Protein AF-0000000075076871 (afdb_homodimer)

Structure (mmCIF, N/CA/C/O backbone):
data_AF-0000000075076871-model_v1
#
loop_
_entity.id
_entity.type
_entity.pdbx_description
1 polymer 'Phosphatase NudJ'
#
loop_
_atom_site.group_PDB
_atom_site.id
_atom_site.type_symbol
_atom_site.label_atom_id
_atom_site.label_alt_id
_atom_site.label_comp_id
_atom_site.label_asym_id
_atom_site.label_entity_id
_atom_site.label_seq_id
_atom_site.pdbx_PDB_ins_code
_atom_site.Cartn_x
_atom_site.Cartn_y
_atom_site.Cartn_z
_atom_site.occupancy
_atom_site.B_iso_or_equiv
_atom_site.auth_seq_id
_atom_site.auth_comp_id
_atom_site.auth_asym_id
_atom_site.auth_atom_id
_atom_site.pdbx_PDB_model_num
ATOM 1 N N . MET A 1 1 ? -20.734 6.129 2.096 1 83 1 MET A N 1
ATOM 2 C CA . MET A 1 1 ? -19.781 5.098 2.506 1 83 1 MET A CA 1
ATOM 3 C C . MET A 1 1 ? -18.422 5.305 1.838 1 83 1 MET A C 1
ATOM 5 O O . MET A 1 1 ? -18.359 5.77 0.699 1 83 1 MET A O 1
ATOM 9 N N . VAL A 1 2 ? -17.266 5.227 2.533 1 93.12 2 VAL A N 1
ATOM 10 C CA . VAL A 1 2 ? -15.93 5.461 2.01 1 93.12 2 VAL A CA 1
ATOM 11 C C . VAL A 1 2 ? -15.539 4.332 1.06 1 93.12 2 VAL A C 1
ATOM 13 O O . VAL A 1 2 ? -15.703 3.154 1.387 1 93.12 2 VAL A O 1
ATOM 16 N N . TRP A 1 3 ? -15.25 4.707 -0.139 1 96.44 3 TRP A N 1
ATOM 17 C CA . TRP A 1 3 ? -14.789 3.734 -1.124 1 96.44 3 TRP A CA 1
ATOM 18 C C . TRP A 1 3 ? -13.453 3.133 -0.706 1 96.44 3 TRP A C 1
ATOM 20 O O . TRP A 1 3 ? -12.578 3.836 -0.183 1 96.44 3 TRP A O 1
ATOM 30 N N . LYS A 1 4 ? -13.32 1.86 -0.9 1 97.62 4 LYS A N 1
ATOM 31 C CA . LYS A 1 4 ? -12.086 1.15 -0.573 1 97.62 4 LYS A CA 1
ATOM 32 C C . LYS A 1 4 ? -11.664 0.226 -1.713 1 97.62 4 LYS A C 1
ATOM 34 O O . LYS A 1 4 ? -12.469 -0.574 -2.199 1 97.62 4 LYS A O 1
ATOM 39 N N . PRO A 1 5 ? -10.359 0.279 -2.08 1 98.31 5 PRO A N 1
ATOM 40 C CA . PRO A 1 5 ? -9.852 -0.748 -2.99 1 98.31 5 PRO A CA 1
ATOM 41 C C . PRO A 1 5 ? -9.57 -2.074 -2.287 1 98.31 5 PRO A C 1
ATOM 43 O O . PRO A 1 5 ? -9.562 -2.133 -1.055 1 98.31 5 PRO A O 1
ATOM 46 N N . HIS A 1 6 ? -9.438 -3.188 -3.092 1 98.44 6 HIS A N 1
ATOM 47 C CA . HIS A 1 6 ? -8.844 -4.414 -2.572 1 98.44 6 HIS A CA 1
ATOM 48 C C . HIS A 1 6 ? -7.359 -4.227 -2.283 1 98.44 6 HIS A C 1
ATOM 50 O O . HIS A 1 6 ? -6.668 -3.504 -3.006 1 98.44 6 HIS A O 1
ATOM 56 N N . VAL A 1 7 ? -6.918 -4.836 -1.258 1 98.81 7 VAL A N 1
ATOM 57 C CA . VAL A 1 7 ? -5.484 -4.883 -0.981 1 98.81 7 VAL A CA 1
ATOM 58 C C . VAL A 1 7 ? -4.98 -6.316 -1.104 1 98.81 7 VAL A C 1
ATOM 60 O O . VAL A 1 7 ? -5.516 -7.227 -0.463 1 98.81 7 VAL A O 1
ATOM 63 N N . THR A 1 8 ? -3.996 -6.504 -1.967 1 98.81 8 THR A N 1
ATOM 64 C CA . THR A 1 8 ? -3.451 -7.832 -2.217 1 98.81 8 THR A CA 1
ATOM 65 C C . THR A 1 8 ? -1.932 -7.828 -2.088 1 98.81 8 THR A C 1
ATOM 67 O O . THR A 1 8 ? -1.306 -6.766 -2.096 1 98.81 8 THR A O 1
ATOM 70 N N . VAL A 1 9 ? -1.423 -8.984 -1.858 1 98.94 9 VAL A N 1
ATOM 71 C CA . VAL A 1 9 ? 0.016 -9.227 -1.862 1 98.94 9 VAL A CA 1
ATOM 72 C C . VAL A 1 9 ? 0.371 -10.227 -2.959 1 98.94 9 VAL A C 1
ATOM 74 O O . VAL A 1 9 ? -0.446 -11.078 -3.316 1 98.94 9 VAL A O 1
ATOM 77 N N . ALA A 1 10 ? 1.505 -10.094 -3.504 1 98.94 10 ALA A N 1
ATOM 78 C CA . ALA A 1 10 ? 2.018 -11.023 -4.512 1 98.94 10 ALA A CA 1
ATOM 79 C C . ALA A 1 10 ? 3.5 -11.305 -4.289 1 98.94 10 ALA A C 1
ATOM 81 O O . ALA A 1 10 ? 4.25 -10.43 -3.854 1 98.94 10 ALA A O 1
ATOM 82 N N . ALA A 1 11 ? 3.895 -12.477 -4.586 1 98.94 11 ALA A N 1
ATOM 83 C CA . ALA A 1 11 ? 5.277 -12.906 -4.395 1 98.94 11 ALA A CA 1
ATOM 84 C C . ALA A 1 11 ? 5.957 -13.18 -5.73 1 98.94 11 ALA A C 1
ATOM 86 O O . ALA A 1 11 ? 5.422 -13.906 -6.57 1 98.94 11 ALA A O 1
ATOM 87 N N . ILE A 1 12 ? 7.055 -12.594 -5.941 1 98.94 12 ILE A N 1
ATOM 88 C CA . ILE A 1 12 ? 7.961 -12.906 -7.043 1 98.94 12 ILE A CA 1
ATOM 89 C C . ILE A 1 12 ? 9.102 -13.789 -6.535 1 98.94 12 ILE A C 1
ATOM 91 O O . ILE A 1 12 ? 9.984 -13.32 -5.816 1 98.94 12 ILE A O 1
ATOM 95 N N . ILE A 1 13 ? 9.055 -15.016 -6.875 1 98.94 13 ILE A N 1
ATOM 96 C CA . ILE A 1 13 ? 10 -16.016 -6.387 1 98.94 13 ILE A CA 1
ATOM 97 C C . ILE A 1 13 ? 10.836 -16.547 -7.547 1 98.94 13 ILE A C 1
ATOM 99 O O . ILE A 1 13 ? 10.297 -17.172 -8.469 1 98.94 13 ILE A O 1
ATOM 103 N N . GLU A 1 14 ? 12.078 -16.281 -7.488 1 98.5 14 GLU A N 1
ATOM 104 C CA . GLU A 1 14 ? 12.992 -16.656 -8.562 1 98.5 14 GLU A CA 1
ATOM 105 C C . GLU A 1 14 ? 14.008 -17.688 -8.086 1 98.5 14 GLU A C 1
ATOM 107 O O . GLU A 1 14 ? 14.547 -17.562 -6.984 1 98.5 14 GLU A O 1
ATOM 112 N N . ASN A 1 15 ? 14.188 -18.719 -8.766 1 97.56 15 ASN A N 1
ATOM 113 C CA . ASN A 1 15 ? 15.219 -19.734 -8.562 1 97.56 15 ASN A CA 1
ATOM 114 C C . ASN A 1 15 ? 15.828 -20.188 -9.883 1 97.56 15 ASN A C 1
ATOM 116 O O . ASN A 1 15 ? 15.133 -20.734 -10.734 1 97.56 15 ASN A O 1
ATOM 120 N N . ASP A 1 16 ? 17.203 -20.016 -10.078 1 97 16 ASP A N 1
ATOM 121 C CA . ASP A 1 16 ? 17.922 -20.438 -11.273 1 97 16 ASP A CA 1
ATOM 122 C C . ASP A 1 16 ? 17.266 -19.922 -12.539 1 97 16 ASP A C 1
ATOM 124 O O . ASP A 1 16 ? 16.953 -20.688 -13.461 1 97 16 ASP A O 1
ATOM 128 N N . GLN A 1 17 ? 16.875 -18.656 -12.547 1 96.94 17 GLN A N 1
ATOM 129 C CA . GLN A 1 17 ? 16.344 -17.906 -13.672 1 96.94 17 GLN A CA 1
ATOM 130 C C . GLN A 1 17 ? 14.945 -18.391 -14.039 1 96.94 17 GLN A C 1
ATOM 132 O O . GLN A 1 17 ? 14.469 -18.141 -15.148 1 96.94 17 GLN A O 1
ATOM 137 N N . ARG A 1 18 ? 14.32 -19.062 -13.148 1 98.81 18 ARG A N 1
ATOM 138 C CA . ARG A 1 18 ? 12.93 -19.453 -13.305 1 98.81 18 ARG A CA 1
ATOM 139 C C . ARG A 1 18 ? 12.062 -18.859 -12.195 1 98.81 18 ARG A C 1
ATOM 141 O O . ARG A 1 18 ? 12.547 -18.609 -11.086 1 98.81 18 ARG A O 1
ATOM 148 N N . PHE A 1 19 ? 10.844 -18.656 -12.5 1 98.94 19 PHE A N 1
ATOM 149 C CA . PHE A 1 19 ? 9.906 -18.031 -11.57 1 98.94 19 PHE A CA 1
ATOM 150 C C . PHE A 1 19 ? 8.781 -19 -11.211 1 98.94 19 PHE A C 1
ATOM 152 O O . PHE A 1 19 ? 8.266 -19.703 -12.078 1 98.94 19 PHE A O 1
ATOM 159 N N . LEU A 1 20 ? 8.461 -19 -9.898 1 98.94 20 LEU A N 1
ATOM 160 C CA . LEU A 1 20 ? 7.359 -19.844 -9.422 1 98.94 20 LEU A CA 1
ATOM 161 C C . LEU A 1 20 ? 6.012 -19.219 -9.75 1 98.94 20 LEU A C 1
ATOM 163 O O . LEU A 1 20 ? 5.723 -18.094 -9.312 1 98.94 20 LEU A O 1
ATOM 167 N N . LEU A 1 21 ? 5.18 -19.859 -10.562 1 98.94 21 LEU A N 1
ATOM 168 C CA . LEU A 1 21 ? 3.812 -19.453 -10.867 1 98.94 21 LEU A CA 1
ATOM 169 C C . LEU A 1 21 ? 2.826 -20.562 -10.492 1 98.94 21 LEU A C 1
ATOM 171 O O . LEU A 1 21 ? 3.197 -21.734 -10.422 1 98.94 21 LEU A O 1
ATOM 175 N N . VAL A 1 22 ? 1.627 -20.141 -10.266 1 98.88 22 VAL A N 1
ATOM 176 C CA . VAL A 1 22 ? 0.534 -21.094 -10.07 1 98.88 22 VAL A CA 1
ATOM 177 C C . VAL A 1 22 ? -0.394 -21.078 -11.281 1 98.88 22 VAL A C 1
ATOM 179 O O . VAL A 1 22 ? -0.559 -20.031 -11.93 1 98.88 22 VAL A O 1
ATOM 182 N N . GLU A 1 23 ? -0.837 -22.172 -11.633 1 98.75 23 GLU A N 1
ATOM 183 C CA . GLU A 1 23 ? -1.929 -22.297 -12.586 1 98.75 23 GLU A CA 1
ATOM 184 C C . GLU A 1 23 ? -3.27 -22.469 -11.883 1 98.75 23 GLU A C 1
ATOM 186 O O . GLU A 1 23 ? -3.439 -23.391 -11.078 1 98.75 23 GLU A O 1
ATOM 191 N N . GLU A 1 24 ? -4.223 -21.547 -12.195 1 98.62 24 GLU A N 1
ATOM 192 C CA . GLU A 1 24 ? -5.438 -21.516 -11.383 1 98.62 24 GLU A CA 1
ATOM 193 C C . GLU A 1 24 ? -6.684 -21.453 -12.266 1 98.62 24 GLU A C 1
ATOM 195 O O . GLU A 1 24 ? -6.633 -20.938 -13.383 1 98.62 24 GLU A O 1
ATOM 200 N N . GLU A 1 25 ? -7.746 -22 -11.703 1 97.88 25 GLU A N 1
ATOM 201 C CA . GLU A 1 25 ? -9.055 -21.859 -12.328 1 97.88 25 GLU A CA 1
ATOM 202 C C . GLU A 1 25 ? -9.633 -20.469 -12.117 1 97.88 25 GLU A C 1
ATOM 204 O O . GLU A 1 25 ? -9.594 -19.938 -11.008 1 97.88 25 GLU A O 1
ATOM 209 N N . THR A 1 26 ? -10.055 -19.859 -13.219 1 95.38 26 THR A N 1
ATOM 210 C CA . THR A 1 26 ? -10.742 -18.578 -13.148 1 95.38 26 THR A CA 1
ATOM 211 C C . THR A 1 26 ? -12.07 -18.641 -13.898 1 95.38 26 THR A C 1
ATOM 213 O O . THR A 1 26 ? -12.398 -19.641 -14.523 1 95.38 26 THR A O 1
ATOM 216 N N . SER A 1 27 ? -12.828 -17.625 -13.789 1 92 27 SER A N 1
ATOM 217 C CA . SER A 1 27 ? -14.086 -17.547 -14.523 1 92 27 SER A CA 1
ATOM 218 C C . SER A 1 27 ? -13.852 -17.578 -16.031 1 92 27 SER A C 1
ATOM 220 O O . SER A 1 27 ? -14.727 -17.984 -16.797 1 92 27 SER A O 1
ATOM 222 N N . ASN A 1 28 ? -12.688 -17.25 -16.516 1 91.62 28 ASN A N 1
ATOM 223 C CA . ASN A 1 28 ? -12.359 -17.188 -17.938 1 91.62 28 ASN A CA 1
ATOM 224 C C . ASN A 1 28 ? -11.508 -18.391 -18.359 1 91.62 28 ASN A C 1
ATOM 226 O O . ASN A 1 28 ? -10.938 -18.391 -19.453 1 91.62 28 ASN A O 1
ATOM 230 N N . GLY A 1 29 ? -11.43 -19.359 -17.422 1 95.25 29 GLY A N 1
ATOM 231 C CA . GLY A 1 29 ? -10.602 -20.516 -17.703 1 95.25 29 GLY A CA 1
ATOM 232 C C . GLY A 1 29 ? -9.328 -20.562 -16.875 1 95.25 29 GLY A C 1
ATOM 233 O O . GLY A 1 29 ? -9.203 -19.844 -15.883 1 95.25 29 GLY A O 1
ATOM 234 N N . LEU A 1 30 ? -8.391 -21.359 -17.312 1 97.38 30 LEU A N 1
ATOM 235 C CA . LEU A 1 30 ? -7.133 -21.516 -16.594 1 97.38 30 LEU A CA 1
ATOM 236 C C . LEU A 1 30 ? -6.211 -20.344 -16.844 1 97.38 30 LEU A C 1
ATOM 238 O O . LEU A 1 30 ? -6.102 -19.875 -17.984 1 97.38 30 LEU A O 1
ATOM 242 N N . ALA A 1 31 ? -5.578 -19.891 -15.828 1 98.38 31 ALA A N 1
ATOM 243 C CA . ALA A 1 31 ? -4.633 -18.781 -15.953 1 98.38 31 ALA A CA 1
ATOM 244 C C . ALA A 1 31 ? -3.4 -19.016 -15.086 1 98.38 31 ALA A C 1
ATOM 246 O O . ALA A 1 31 ? -3.465 -19.734 -14.086 1 98.38 31 ALA A O 1
ATOM 247 N N . PHE A 1 32 ? -2.32 -18.359 -15.484 1 98.75 32 PHE A N 1
ATOM 248 C CA . PHE A 1 32 ? -1.095 -18.359 -14.688 1 98.75 32 PHE A CA 1
ATOM 249 C C . PHE A 1 32 ? -0.981 -17.094 -13.859 1 98.75 32 PHE A C 1
ATOM 251 O O . PHE A 1 32 ? -1.295 -16 -14.344 1 98.75 32 PHE A O 1
ATOM 258 N N . ASN A 1 33 ? -0.581 -17.25 -12.68 1 98.69 33 ASN A N 1
ATOM 259 C CA . ASN A 1 33 ? -0.411 -16.141 -11.75 1 98.69 33 ASN A CA 1
ATOM 260 C C . ASN A 1 33 ? 0.822 -16.328 -10.875 1 98.69 33 ASN A C 1
ATOM 262 O O . ASN A 1 33 ? 1.326 -17.438 -10.734 1 98.69 33 ASN A O 1
ATOM 266 N N . GLN A 1 34 ? 1.368 -15.289 -10.352 1 98.69 34 GLN A N 1
ATOM 267 C CA . GLN A 1 34 ? 2.227 -15.422 -9.18 1 98.69 34 GLN A CA 1
ATOM 268 C C . GLN A 1 34 ? 1.419 -15.828 -7.949 1 98.69 34 GLN A C 1
ATOM 270 O O . GLN A 1 34 ? 0.215 -15.57 -7.879 1 98.69 34 GLN A O 1
ATOM 275 N N . PRO A 1 35 ? 2.104 -16.531 -6.98 1 98.88 35 PRO A N 1
ATOM 276 C CA . PRO A 1 35 ? 1.383 -16.688 -5.715 1 98.88 35 PRO A CA 1
ATOM 277 C C . PRO A 1 35 ? 0.945 -15.344 -5.125 1 98.88 35 PRO A C 1
ATOM 279 O O . PRO A 1 35 ? 1.768 -14.438 -4.957 1 98.88 35 PRO A O 1
ATOM 282 N N . ALA A 1 36 ? -0.309 -15.227 -4.906 1 98.81 36 ALA A N 1
ATOM 283 C CA . ALA A 1 36 ? -0.874 -13.945 -4.492 1 98.81 36 ALA A CA 1
ATOM 284 C C . ALA A 1 36 ? -2.219 -14.141 -3.797 1 98.81 36 ALA A C 1
ATOM 286 O O . ALA A 1 36 ? -2.803 -15.227 -3.854 1 98.81 36 ALA A O 1
ATOM 287 N N . GLY A 1 37 ? -2.678 -13.086 -3.15 1 98.44 37 GLY A N 1
ATOM 288 C CA . GLY A 1 37 ? -4.008 -13.133 -2.559 1 98.44 37 GLY A CA 1
ATOM 289 C C . GLY A 1 37 ? -4.336 -11.898 -1.736 1 98.44 37 GLY A C 1
ATOM 290 O O . GLY A 1 37 ? -3.527 -10.977 -1.635 1 98.44 37 GLY A O 1
ATOM 291 N N . HIS A 1 38 ? -5.527 -11.914 -1.209 1 98.62 38 HIS A N 1
ATOM 292 C CA . HIS A 1 38 ? -6.031 -10.773 -0.455 1 98.62 38 HIS A CA 1
ATOM 293 C C . HIS A 1 38 ? -5.414 -10.719 0.938 1 98.62 38 HIS A C 1
ATOM 295 O O . HIS A 1 38 ? -5.184 -11.758 1.562 1 98.62 38 HIS A O 1
ATOM 301 N N . LEU A 1 39 ? -5.09 -9.477 1.368 1 98.69 39 LEU A N 1
ATOM 302 C CA . LEU A 1 39 ? -4.844 -9.242 2.787 1 98.69 39 LEU A CA 1
ATOM 303 C C . LEU A 1 39 ? -6.078 -9.586 3.615 1 98.69 39 LEU A C 1
ATOM 305 O O . LEU A 1 39 ? -7.199 -9.242 3.238 1 98.69 39 LEU A O 1
ATOM 309 N N . GLU A 1 40 ? -5.902 -10.289 4.723 1 97.94 40 GLU A N 1
ATOM 310 C CA . GLU A 1 40 ? -7.012 -10.656 5.598 1 97.94 40 GLU A CA 1
ATOM 311 C C . GLU A 1 40 ? -7.012 -9.812 6.871 1 97.94 40 GLU A C 1
ATOM 313 O O . GLU A 1 40 ? -5.973 -9.289 7.27 1 97.94 40 GLU A O 1
ATOM 318 N N . LYS A 1 41 ? -8.148 -9.758 7.484 1 96.88 41 LYS A N 1
ATOM 319 C CA . LYS A 1 41 ? -8.305 -8.961 8.695 1 96.88 41 LYS A CA 1
ATOM 320 C C . LYS A 1 41 ? -7.367 -9.445 9.797 1 96.88 41 LYS A C 1
ATOM 322 O O . LYS A 1 41 ? -7.305 -10.641 10.086 1 96.88 41 LYS A O 1
ATOM 327 N N . GLY A 1 42 ? -6.578 -8.523 10.375 1 95.56 42 GLY A N 1
ATOM 328 C CA . GLY A 1 42 ? -5.75 -8.828 11.539 1 95.56 42 GLY A CA 1
ATOM 329 C C . GLY A 1 42 ? -4.367 -9.328 11.164 1 95.56 42 GLY A C 1
ATOM 330 O O . GLY A 1 42 ? -3.539 -9.586 12.039 1 95.56 42 GLY A O 1
ATOM 331 N N . GLU A 1 43 ? -4.125 -9.422 9.953 1 96.25 43 GLU A N 1
ATOM 332 C CA . GLU A 1 43 ? -2.818 -9.883 9.492 1 96.25 43 GLU A CA 1
ATOM 333 C C . GLU A 1 43 ? -1.972 -8.727 8.969 1 96.25 43 GLU A C 1
ATOM 335 O O . GLU A 1 43 ? -2.502 -7.668 8.633 1 96.25 43 GLU A O 1
ATOM 340 N N . ASP A 1 44 ? -0.652 -8.898 9.008 1 97.75 44 ASP A N 1
ATOM 341 C CA . ASP A 1 44 ? 0.192 -7.898 8.359 1 97.75 44 ASP A CA 1
ATOM 342 C C . ASP A 1 44 ? 0.58 -8.344 6.949 1 97.75 44 ASP A C 1
ATOM 344 O O . ASP A 1 44 ? 0.305 -9.477 6.555 1 97.75 44 ASP A O 1
ATOM 348 N N . LEU A 1 45 ? 1.188 -7.531 6.215 1 98.75 45 LEU A N 1
ATOM 349 C CA . LEU A 1 45 ? 1.439 -7.758 4.797 1 98.75 45 LEU A CA 1
ATOM 350 C C . LEU A 1 45 ? 2.457 -8.875 4.598 1 98.75 45 LEU A C 1
ATOM 352 O O . LEU A 1 45 ? 2.328 -9.68 3.67 1 98.75 45 LEU A O 1
ATOM 356 N N . ILE A 1 46 ? 3.445 -8.938 5.461 1 98.75 46 ILE A N 1
ATOM 357 C CA . ILE A 1 46 ? 4.492 -9.945 5.344 1 98.75 46 ILE A CA 1
ATOM 358 C C . ILE A 1 46 ? 3.91 -11.328 5.617 1 98.75 46 ILE A C 1
ATOM 360 O O . ILE A 1 46 ? 4.137 -12.266 4.852 1 98.75 46 ILE A O 1
ATOM 364 N N . ASN A 1 47 ? 3.121 -11.469 6.637 1 98.5 47 ASN A N 1
ATOM 365 C CA . ASN A 1 47 ? 2.48 -12.75 6.938 1 98.5 47 ASN A CA 1
ATOM 366 C C . ASN A 1 47 ? 1.465 -13.133 5.867 1 98.5 47 ASN A C 1
ATOM 368 O O . ASN A 1 47 ? 1.287 -14.312 5.566 1 98.5 47 ASN A O 1
ATOM 372 N N . ALA A 1 48 ? 0.789 -12.148 5.34 1 98.81 48 ALA A N 1
ATOM 373 C CA . ALA A 1 48 ? -0.172 -12.414 4.27 1 98.81 48 ALA A CA 1
ATOM 374 C C . ALA A 1 48 ? 0.505 -13.078 3.074 1 98.81 48 ALA A C 1
ATOM 376 O O . ALA A 1 48 ? 0.019 -14.086 2.559 1 98.81 48 ALA A O 1
ATOM 377 N N . VAL A 1 49 ? 1.665 -12.516 2.633 1 98.88 49 VAL A N 1
ATOM 378 C CA . VAL A 1 49 ? 2.307 -13.055 1.437 1 98.88 49 VAL A CA 1
ATOM 379 C C . VAL A 1 49 ? 2.893 -14.43 1.739 1 98.88 49 VAL A C 1
ATOM 381 O O . VAL A 1 49 ? 2.875 -15.32 0.885 1 98.88 49 VAL A O 1
ATOM 384 N N . LYS A 1 50 ? 3.408 -14.625 2.967 1 98.94 50 LYS A N 1
ATOM 385 C CA . LYS A 1 50 ? 3.889 -15.945 3.361 1 98.94 50 LYS A CA 1
ATOM 386 C C . LYS A 1 50 ? 2.756 -16.969 3.348 1 98.94 50 LYS A C 1
ATOM 388 O O . LYS A 1 50 ? 2.922 -18.078 2.838 1 98.94 50 LYS A O 1
ATOM 393 N N . ARG A 1 51 ? 1.635 -16.578 3.922 1 98.88 51 ARG A N 1
ATOM 394 C CA . ARG A 1 51 ? 0.473 -17.469 3.971 1 98.88 51 ARG A CA 1
ATOM 395 C C . ARG A 1 51 ? 0.005 -17.828 2.568 1 98.88 51 ARG A C 1
ATOM 397 O O . ARG A 1 51 ? -0.21 -19 2.268 1 98.88 51 ARG A O 1
ATOM 404 N N . GLU A 1 52 ? -0.143 -16.812 1.7 1 98.88 52 GLU A N 1
ATOM 405 C CA . GLU A 1 52 ? -0.633 -17.047 0.344 1 98.88 52 GLU A CA 1
ATOM 406 C C . GLU A 1 52 ? 0.305 -17.969 -0.436 1 98.88 52 GLU A C 1
ATOM 408 O O . GLU A 1 52 ? -0.148 -18.828 -1.183 1 98.88 52 GLU A O 1
ATOM 413 N N . VAL A 1 53 ? 1.62 -17.75 -0.314 1 98.94 53 VAL A N 1
ATOM 414 C CA . VAL A 1 53 ? 2.574 -18.609 -1.01 1 98.94 53 VAL A CA 1
ATOM 415 C C . VAL A 1 53 ? 2.436 -20.047 -0.513 1 98.94 53 VAL A C 1
ATOM 417 O O . VAL A 1 53 ? 2.387 -20.984 -1.312 1 98.94 53 VAL A O 1
ATOM 420 N N . ASN A 1 54 ? 2.346 -20.172 0.788 1 98.94 54 ASN A N 1
ATOM 421 C CA . ASN A 1 54 ? 2.225 -21.516 1.345 1 98.94 54 ASN A CA 1
ATOM 422 C C . ASN A 1 54 ? 0.945 -22.203 0.878 1 98.94 54 ASN A C 1
ATOM 424 O O . ASN A 1 54 ? 0.983 -23.344 0.415 1 98.94 54 ASN A O 1
ATOM 428 N N . GLU A 1 55 ? -0.136 -21.516 0.968 1 98.88 55 GLU A N 1
ATOM 429 C CA . GLU A 1 55 ? -1.441 -22.078 0.622 1 98.88 55 GLU A CA 1
ATOM 430 C C . GLU A 1 55 ? -1.498 -22.484 -0.849 1 98.88 55 GLU A C 1
ATOM 432 O O . GLU A 1 55 ? -2.111 -23.484 -1.2 1 98.88 55 GLU A O 1
ATOM 437 N N . GLU A 1 56 ? -0.81 -21.703 -1.65 1 98.88 56 GLU A N 1
ATOM 438 C CA . GLU A 1 56 ? -0.986 -21.891 -3.086 1 98.88 56 GLU A CA 1
ATOM 439 C C . GLU A 1 56 ? 0.123 -22.766 -3.664 1 98.88 56 GLU A C 1
ATOM 441 O O . GLU A 1 56 ? 0.004 -23.266 -4.785 1 98.88 56 GLU A O 1
ATOM 446 N N . THR A 1 57 ? 1.261 -23.016 -2.912 1 98.88 57 THR A N 1
ATOM 447 C CA . THR A 1 57 ? 2.395 -23.656 -3.564 1 98.88 57 THR A CA 1
ATOM 448 C C . THR A 1 57 ? 2.998 -24.734 -2.664 1 98.88 57 THR A C 1
ATOM 450 O O . THR A 1 57 ? 3.824 -25.531 -3.109 1 98.88 57 THR A O 1
ATOM 453 N N . ALA A 1 58 ? 2.631 -24.75 -1.405 1 98.81 58 ALA A N 1
ATOM 454 C CA . ALA A 1 58 ? 3.145 -25.703 -0.416 1 98.81 58 ALA A CA 1
ATOM 455 C C . ALA A 1 58 ? 4.598 -25.391 -0.07 1 98.81 58 ALA A C 1
ATOM 457 O O . ALA A 1 58 ? 5.297 -26.234 0.5 1 98.81 58 ALA A O 1
ATOM 458 N N . TRP A 1 59 ? 5.09 -24.266 -0.513 1 98.81 59 TRP A N 1
ATOM 459 C CA . TRP A 1 59 ? 6.398 -23.75 -0.119 1 98.81 59 TRP A CA 1
ATOM 460 C C . TRP A 1 59 ? 6.273 -22.781 1.056 1 98.81 59 TRP A C 1
ATOM 462 O O . TRP A 1 59 ? 5.246 -22.125 1.219 1 98.81 59 TRP A O 1
ATOM 472 N N . GLN A 1 60 ? 7.312 -22.688 1.846 1 98.88 60 GLN A N 1
ATOM 473 C CA . GLN A 1 60 ? 7.496 -21.562 2.756 1 98.88 60 GLN A CA 1
ATOM 474 C C . GLN A 1 60 ? 8.258 -20.438 2.08 1 98.88 60 GLN A C 1
ATOM 476 O O . GLN A 1 60 ? 9.266 -20.672 1.411 1 98.88 60 GLN A O 1
ATOM 481 N N . PHE A 1 61 ? 7.758 -19.297 2.236 1 98.88 61 PHE A N 1
ATOM 482 C CA . PHE A 1 61 ? 8.32 -18.125 1.56 1 98.88 61 PHE A CA 1
ATOM 483 C C . PHE A 1 61 ? 9.047 -17.219 2.551 1 98.88 61 PHE A C 1
ATOM 485 O O . PHE A 1 61 ? 8.555 -16.984 3.654 1 98.88 61 PHE A O 1
ATOM 492 N N . GLU A 1 62 ? 10.195 -16.797 2.193 1 98.75 62 GLU A N 1
ATOM 493 C CA . GLU A 1 62 ? 10.953 -15.797 2.938 1 98.75 62 GLU A CA 1
ATOM 494 C C . GLU A 1 62 ? 11.102 -14.508 2.135 1 98.75 62 GLU A C 1
ATOM 496 O O . GLU A 1 62 ? 12.039 -14.367 1.344 1 98.75 62 GLU A O 1
ATOM 501 N N . PRO A 1 63 ? 10.188 -13.555 2.377 1 98.81 63 PRO A N 1
ATOM 502 C CA . PRO A 1 63 ? 10.328 -12.281 1.666 1 98.81 63 PRO A CA 1
ATOM 503 C C . PRO A 1 63 ? 11.617 -11.547 2.014 1 98.81 63 PRO A C 1
ATOM 505 O O . PRO A 1 63 ? 12.047 -11.547 3.17 1 98.81 63 PRO A O 1
ATOM 508 N N . GLU A 1 64 ? 12.219 -10.906 1.042 1 98.69 64 GLU A N 1
ATOM 509 C CA . GLU A 1 64 ? 13.484 -10.219 1.235 1 98.69 64 GLU A CA 1
ATOM 510 C C . GLU A 1 64 ? 13.383 -8.75 0.824 1 98.69 64 GLU A C 1
ATOM 512 O O . GLU A 1 64 ? 14.055 -7.891 1.398 1 98.69 64 GLU A O 1
ATOM 517 N N . TYR A 1 65 ? 12.57 -8.461 -0.227 1 98.56 65 TYR A N 1
ATOM 518 C CA . TYR A 1 65 ? 12.484 -7.117 -0.795 1 98.56 65 TYR A CA 1
ATOM 519 C C . TYR A 1 65 ? 11.047 -6.781 -1.175 1 98.56 65 TYR A C 1
ATOM 521 O O . TYR A 1 65 ? 10.219 -7.676 -1.354 1 98.56 65 TYR A O 1
ATOM 529 N N . ILE A 1 66 ? 10.812 -5.496 -1.181 1 98.81 66 ILE A N 1
ATOM 530 C CA . ILE A 1 66 ? 9.641 -4.984 -1.889 1 98.81 66 ILE A CA 1
ATOM 531 C C . ILE A 1 66 ? 10.031 -4.594 -3.312 1 98.81 66 ILE A C 1
ATOM 533 O O . ILE A 1 66 ? 11.031 -3.896 -3.521 1 98.81 66 ILE A O 1
ATOM 537 N N . VAL A 1 67 ? 9.273 -5.059 -4.23 1 98.75 67 VAL A N 1
ATOM 538 C CA . VAL A 1 67 ? 9.578 -4.742 -5.621 1 98.75 67 VAL A CA 1
ATOM 539 C C . VAL A 1 67 ? 8.797 -3.506 -6.055 1 98.75 67 VAL A C 1
ATOM 541 O O . VAL A 1 67 ? 9.367 -2.582 -6.641 1 98.75 67 VAL A O 1
ATOM 544 N N . SER A 1 68 ? 7.539 -3.475 -5.734 1 98.5 68 SER A N 1
ATOM 545 C CA . SER A 1 68 ? 6.68 -2.367 -6.145 1 98.5 68 SER A CA 1
ATOM 546 C C . SER A 1 68 ? 5.367 -2.367 -5.367 1 98.5 68 SER A C 1
ATOM 548 O O . SER A 1 68 ? 5.02 -3.361 -4.727 1 98.5 68 SER A O 1
ATOM 550 N N . VAL A 1 69 ? 4.75 -1.278 -5.301 1 98.75 69 VAL A N 1
ATOM 551 C CA . VAL A 1 69 ? 3.369 -1.068 -4.879 1 98.75 69 VAL A CA 1
ATOM 552 C C . VAL A 1 69 ? 2.533 -0.592 -6.066 1 98.75 69 VAL A C 1
ATOM 554 O O . VAL A 1 69 ? 2.732 0.517 -6.566 1 98.75 69 VAL A O 1
ATOM 557 N N . GLN A 1 70 ? 1.597 -1.419 -6.465 1 98.56 70 GLN A N 1
ATOM 558 C CA . GLN A 1 70 ? 0.905 -1.183 -7.727 1 98.56 70 GLN A CA 1
ATOM 559 C C . GLN A 1 70 ? -0.586 -0.954 -7.504 1 98.56 70 GLN A C 1
ATOM 561 O O . GLN A 1 70 ? -1.274 -1.812 -6.945 1 98.56 70 GLN A O 1
ATOM 566 N N . LEU A 1 71 ? -1.059 0.15 -7.887 1 98.62 71 LEU A N 1
ATOM 567 C CA . LEU A 1 71 ? -2.498 0.367 -8 1 98.62 71 LEU A CA 1
ATOM 568 C C . LEU A 1 71 ? -2.998 -0.014 -9.391 1 98.62 71 LEU A C 1
ATOM 570 O O . LEU A 1 71 ? -2.531 0.53 -10.391 1 98.62 71 LEU A O 1
ATOM 574 N N . TRP A 1 72 ? -3.992 -0.941 -9.383 1 97.62 72 TRP A N 1
ATOM 575 C CA . TRP A 1 72 ? -4.426 -1.478 -10.672 1 97.62 72 TRP A CA 1
ATOM 576 C C . TRP A 1 72 ? -5.945 -1.507 -10.766 1 97.62 72 TRP A C 1
ATOM 578 O O . TRP A 1 72 ? -6.629 -1.806 -9.781 1 97.62 72 TRP A O 1
ATOM 588 N N . ARG A 1 73 ? -6.449 -1.243 -11.898 1 96.88 73 ARG A N 1
ATOM 589 C CA . ARG A 1 73 ? -7.848 -1.4 -12.281 1 96.88 73 ARG A CA 1
ATOM 590 C C . ARG A 1 73 ? -7.977 -1.735 -13.766 1 96.88 73 ARG A C 1
ATOM 592 O O . ARG A 1 73 ? -7.422 -1.036 -14.617 1 96.88 73 ARG A O 1
ATOM 599 N N . ARG A 1 74 ? -8.703 -2.742 -14.047 1 94.88 74 ARG A N 1
ATOM 600 C CA . ARG A 1 74 ? -8.844 -3.207 -15.422 1 94.88 74 ARG A CA 1
ATOM 601 C C . ARG A 1 74 ? -9.586 -2.186 -16.281 1 94.88 74 ARG A C 1
ATOM 603 O O . ARG A 1 74 ? -9.133 -1.834 -17.375 1 94.88 74 ARG A O 1
ATOM 610 N N . ASN A 1 75 ? -10.711 -1.704 -15.812 1 94.31 75 ASN A N 1
ATOM 611 C CA . ASN A 1 75 ? -11.57 -0.711 -16.453 1 94.31 75 ASN A CA 1
ATOM 612 C C . ASN A 1 75 ? -12.406 0.048 -15.43 1 94.31 75 ASN A C 1
ATOM 614 O O . ASN A 1 75 ? -12.422 -0.301 -14.25 1 94.31 75 ASN A O 1
ATOM 618 N N . PRO A 1 76 ? -13.102 1.087 -15.789 1 93.38 76 PRO A N 1
ATOM 619 C CA . PRO A 1 76 ? -13.758 1.972 -14.828 1 93.38 76 PRO A CA 1
ATOM 620 C C . PRO A 1 76 ? -14.828 1.256 -14 1 93.38 76 PRO A C 1
ATOM 622 O O . PRO A 1 76 ? -15.195 1.722 -12.922 1 93.38 76 PRO A O 1
ATOM 625 N N . THR A 1 77 ? -15.32 0.141 -14.445 1 94.12 77 THR A N 1
ATOM 626 C CA . THR A 1 77 ? -16.375 -0.558 -13.727 1 94.12 77 THR A CA 1
ATOM 627 C C . THR A 1 77 ? -15.812 -1.721 -12.922 1 94.12 77 THR A C 1
ATOM 629 O O . THR A 1 77 ? -16.531 -2.365 -12.156 1 94.12 77 THR A O 1
ATOM 632 N N . SER A 1 78 ? -14.57 -1.983 -13.023 1 95.31 78 SER A N 1
ATOM 633 C CA . SER A 1 78 ? -13.906 -3.082 -12.32 1 95.31 78 SER A CA 1
ATOM 634 C C . SER A 1 78 ? -13.43 -2.65 -10.938 1 95.31 78 SER A C 1
ATOM 636 O O . SER A 1 78 ? -13.234 -1.459 -10.688 1 95.31 78 SER A O 1
ATOM 638 N N . PRO A 1 79 ? -13.266 -3.639 -10.109 1 95.75 79 PRO A N 1
ATOM 639 C CA . PRO A 1 79 ? -12.664 -3.295 -8.82 1 95.75 79 PRO A CA 1
ATOM 640 C C . PRO A 1 79 ? -11.227 -2.807 -8.953 1 95.75 79 PRO A C 1
ATOM 642 O O . PRO A 1 79 ? -10.531 -3.158 -9.914 1 95.75 79 PRO A O 1
ATOM 645 N N . SER A 1 80 ? -10.773 -1.95 -8 1 97.5 80 SER A N 1
ATOM 646 C CA . SER A 1 80 ? -9.383 -1.511 -7.91 1 97.5 80 SER A CA 1
ATOM 647 C C . SER A 1 80 ? -8.602 -2.357 -6.914 1 97.5 80 SER A C 1
ATOM 649 O O . SER A 1 80 ? -9.125 -2.732 -5.863 1 97.5 80 SER A O 1
ATOM 651 N N . PHE A 1 81 ? -7.355 -2.592 -7.246 1 98.12 81 PHE A N 1
ATOM 652 C CA . PHE A 1 81 ? -6.465 -3.383 -6.402 1 98.12 81 PHE A CA 1
ATOM 653 C C . PHE A 1 81 ? -5.203 -2.6 -6.059 1 98.12 81 PHE A C 1
ATOM 655 O O . PHE A 1 81 ? -4.547 -2.049 -6.945 1 98.12 81 PHE A O 1
ATOM 662 N N . LEU A 1 82 ? -4.926 -2.443 -4.816 1 98.81 82 LEU A N 1
ATOM 663 C CA . LEU A 1 82 ? -3.59 -2.066 -4.371 1 98.81 82 LEU A CA 1
ATOM 664 C C . LEU A 1 82 ? -2.758 -3.301 -4.039 1 98.81 82 LEU A C 1
ATOM 666 O O . LEU A 1 82 ? -2.994 -3.955 -3.02 1 98.81 82 LEU A O 1
ATOM 670 N N . ARG A 1 83 ? -1.827 -3.58 -4.887 1 98.75 83 ARG A N 1
ATOM 671 C CA . ARG A 1 83 ? -1.055 -4.816 -4.879 1 98.75 83 ARG A CA 1
ATOM 672 C C . ARG A 1 83 ? 0.378 -4.566 -4.418 1 98.75 83 ARG A C 1
ATOM 674 O O . ARG A 1 83 ? 1.099 -3.771 -5.027 1 98.75 83 ARG A O 1
ATOM 681 N N . ILE A 1 84 ? 0.789 -5.145 -3.322 1 98.94 84 ILE A N 1
ATOM 682 C CA . ILE A 1 84 ? 2.164 -5.062 -2.844 1 98.94 84 ILE A CA 1
ATOM 683 C C . ILE A 1 84 ? 2.951 -6.277 -3.33 1 98.94 84 ILE A C 1
ATOM 685 O O . ILE A 1 84 ? 2.594 -7.418 -3.029 1 98.94 84 ILE A O 1
ATOM 689 N N . CYS A 1 85 ? 4.039 -6.062 -4.051 1 98.94 85 CYS A N 1
ATOM 690 C CA . CYS A 1 85 ? 4.836 -7.129 -4.641 1 98.94 85 CYS A CA 1
ATOM 691 C C . CYS A 1 85 ? 6.105 -7.371 -3.834 1 98.94 85 CYS A C 1
ATOM 693 O O . CYS A 1 85 ? 6.941 -6.477 -3.699 1 98.94 85 CYS A O 1
ATOM 695 N N . PHE A 1 86 ? 6.273 -8.555 -3.363 1 98.94 86 PHE A N 1
ATOM 696 C CA . PHE A 1 86 ? 7.441 -8.984 -2.604 1 98.94 86 PHE A CA 1
ATOM 697 C C . PHE A 1 86 ? 8.336 -9.883 -3.447 1 98.94 86 PHE A C 1
ATOM 699 O O . PHE A 1 86 ? 7.844 -10.656 -4.273 1 98.94 86 PHE A O 1
ATOM 706 N N . ALA A 1 87 ? 9.602 -9.812 -3.225 1 98.88 87 ALA A N 1
ATOM 707 C CA . ALA A 1 87 ? 10.539 -10.789 -3.777 1 98.88 87 ALA A CA 1
ATOM 708 C C . ALA A 1 87 ? 11.305 -11.5 -2.668 1 98.88 87 ALA A C 1
ATOM 710 O O . ALA A 1 87 ? 11.57 -10.914 -1.616 1 98.88 87 ALA A O 1
ATOM 711 N N . GLY A 1 88 ? 11.617 -12.656 -2.887 1 98.69 88 GLY A N 1
ATOM 712 C CA . GLY A 1 88 ? 12.344 -13.484 -1.936 1 98.69 88 GLY A CA 1
ATOM 713 C C . GLY A 1 88 ? 12.562 -14.906 -2.424 1 98.69 88 GLY A C 1
ATOM 714 O O . GLY A 1 88 ? 12.547 -15.164 -3.629 1 98.69 88 GLY A O 1
ATOM 715 N N . HIS A 1 89 ? 12.836 -15.797 -1.489 1 98.56 89 HIS A N 1
ATOM 716 C CA . HIS A 1 89 ? 13.078 -17.188 -1.856 1 98.56 89 HIS A CA 1
ATOM 717 C C . HIS A 1 89 ? 12.18 -18.125 -1.063 1 98.56 89 HIS A C 1
ATOM 719 O O . HIS A 1 89 ? 11.594 -17.734 -0.055 1 98.56 89 HIS A O 1
ATOM 725 N N . CYS A 1 90 ? 12 -19.312 -1.569 1 98.19 90 CYS A N 1
ATOM 726 C CA . CYS A 1 90 ? 11.188 -20.328 -0.893 1 98.19 90 CYS A CA 1
ATOM 727 C C . CYS A 1 90 ? 12.055 -21.469 -0.379 1 98.19 90 CYS A C 1
ATOM 729 O O . CYS A 1 90 ? 13.156 -21.703 -0.89 1 98.19 90 CYS A O 1
ATOM 731 N N . HIS A 1 91 ? 11.539 -22.094 0.605 1 98.19 91 HIS A N 1
ATOM 732 C CA . HIS A 1 91 ? 12.188 -23.266 1.197 1 98.19 91 HIS A CA 1
ATOM 733 C C . HIS A 1 91 ? 11.164 -24.219 1.8 1 98.19 91 HIS A C 1
ATOM 735 O O . HIS A 1 91 ? 9.969 -23.938 1.79 1 98.19 91 HIS A O 1
ATOM 741 N N . SER A 1 92 ? 11.508 -25.453 2.148 1 98.5 92 SER A N 1
ATOM 742 C CA . SER A 1 92 ? 10.719 -26.406 2.932 1 98.5 92 SER A CA 1
ATOM 743 C C . SER A 1 92 ? 9.438 -26.797 2.201 1 98.5 92 SER A C 1
ATOM 745 O O . SER A 1 92 ? 8.352 -26.766 2.779 1 98.5 92 SER A O 1
ATOM 747 N N . PHE A 1 93 ? 9.625 -27.125 1.021 1 98.38 93 PHE A N 1
ATOM 748 C CA . PHE A 1 93 ? 8.508 -27.609 0.218 1 98.38 93 PHE A CA 1
ATOM 749 C C . PHE A 1 93 ? 7.895 -28.859 0.849 1 98.38 93 PHE A C 1
ATOM 751 O O . PHE A 1 93 ? 8.609 -29.75 1.285 1 98.38 93 PHE A O 1
ATOM 758 N N . ASP A 1 94 ? 6.566 -28.875 0.945 1 98.25 94 ASP A N 1
ATOM 759 C CA . ASP A 1 94 ? 5.836 -30.047 1.405 1 98.25 94 ASP A CA 1
ATOM 760 C C . ASP A 1 94 ? 4.977 -30.641 0.288 1 98.25 94 ASP A C 1
ATOM 762 O O . ASP A 1 94 ? 3.857 -30.188 0.055 1 98.25 94 ASP A O 1
ATOM 766 N N . PRO A 1 95 ? 5.43 -31.703 -0.3 1 96.19 95 PRO A N 1
ATOM 767 C CA . PRO A 1 95 ? 4.684 -32.281 -1.427 1 96.19 95 PRO A CA 1
ATOM 768 C C . PRO A 1 95 ? 3.34 -32.875 -1.008 1 96.19 95 PRO A C 1
ATOM 770 O O . PRO A 1 95 ? 2.492 -33.156 -1.859 1 96.19 95 PRO A O 1
ATOM 773 N N . ASN A 1 96 ? 3.154 -33.094 0.27 1 97.81 96 ASN A N 1
ATOM 774 C CA . ASN A 1 96 ? 1.931 -33.719 0.757 1 97.81 96 ASN A CA 1
ATOM 775 C C . ASN A 1 96 ? 0.891 -32.688 1.161 1 97.81 96 ASN A C 1
ATOM 777 O O . ASN A 1 96 ? -0.248 -33.031 1.482 1 97.81 96 ASN A O 1
ATOM 781 N N . GLN A 1 97 ? 1.239 -31.438 1.09 1 98.19 97 GLN A N 1
ATOM 782 C CA . GLN A 1 97 ? 0.28 -30.391 1.419 1 98.19 97 GLN A CA 1
ATOM 783 C C . GLN A 1 97 ? -0.671 -30.125 0.254 1 98.19 97 GLN A C 1
ATOM 785 O O . GLN A 1 97 ? -0.232 -29.828 -0.859 1 98.19 97 GLN A O 1
ATOM 790 N N . PRO A 1 98 ? -1.973 -30.297 0.547 1 97.88 98 PRO A N 1
ATOM 791 C CA . PRO A 1 98 ? -2.908 -29.891 -0.503 1 97.88 98 PRO A CA 1
ATOM 792 C C . PRO A 1 98 ? -2.863 -28.391 -0.79 1 97.88 98 PRO A C 1
ATOM 794 O O . PRO A 1 98 ? -2.684 -27.578 0.13 1 97.88 98 PRO A O 1
ATOM 797 N N . LEU A 1 99 ? -3.031 -28.062 -1.988 1 98.31 99 LEU A N 1
ATOM 798 C CA . LEU A 1 99 ? -3.082 -26.656 -2.377 1 98.31 99 LEU A CA 1
ATOM 799 C C . LEU A 1 99 ? -4.5 -26.109 -2.254 1 98.31 99 LEU A C 1
ATOM 801 O O . LEU A 1 99 ? -5.461 -26.875 -2.143 1 98.31 99 LEU A O 1
ATOM 805 N N . ASP A 1 100 ? -4.652 -24.812 -2.205 1 98.12 100 ASP A N 1
ATOM 806 C CA . ASP A 1 100 ? -5.957 -24.156 -2.143 1 98.12 100 ASP A CA 1
ATOM 807 C C . ASP A 1 100 ? -6.852 -24.609 -3.291 1 98.12 100 ASP A C 1
ATOM 809 O O . ASP A 1 100 ? -6.367 -24.906 -4.387 1 98.12 100 ASP A O 1
ATOM 813 N N . GLU A 1 101 ? -8.094 -24.562 -3.025 1 96.94 101 GLU A N 1
ATOM 814 C CA . GLU A 1 101 ? -9.062 -24.844 -4.078 1 96.94 101 GLU A CA 1
ATOM 815 C C . GLU A 1 101 ? -8.875 -23.906 -5.266 1 96.94 101 GLU A C 1
ATOM 817 O O . GLU A 1 101 ? -8.688 -22.688 -5.086 1 96.94 101 GLU A O 1
ATOM 822 N N . GLY A 1 102 ? -8.859 -24.469 -6.422 1 97.31 102 GLY A N 1
ATOM 823 C CA . GLY A 1 102 ? -8.727 -23.688 -7.633 1 97.31 102 GLY A CA 1
ATOM 824 C C . GLY A 1 102 ? -7.309 -23.656 -8.18 1 97.31 102 GLY A C 1
ATOM 825 O O . GLY A 1 102 ? -7.09 -23.297 -9.336 1 97.31 102 GLY A O 1
ATOM 826 N N . ILE A 1 103 ? -6.32 -23.953 -7.312 1 98.56 103 ILE A N 1
ATOM 827 C CA . ILE A 1 103 ? -4.949 -24.062 -7.797 1 98.56 103 ILE A CA 1
ATOM 828 C C . ILE A 1 103 ? -4.723 -25.453 -8.383 1 98.56 103 ILE A C 1
ATOM 830 O O . ILE A 1 103 ? -4.797 -26.453 -7.668 1 98.56 103 ILE A O 1
ATOM 834 N N . ILE A 1 104 ? -4.332 -25.5 -9.609 1 97.19 104 ILE A N 1
ATOM 835 C CA . ILE A 1 104 ? -4.281 -26.766 -10.328 1 97.19 104 ILE A CA 1
ATOM 836 C C . ILE A 1 104 ? -2.854 -27.312 -10.305 1 97.19 104 ILE A C 1
ATOM 838 O O . ILE A 1 104 ? -2.648 -28.531 -10.289 1 97.19 104 ILE A O 1
ATOM 842 N N . ALA A 1 105 ? -1.936 -26.391 -10.352 1 97.75 105 ALA A N 1
ATOM 843 C CA . ALA A 1 105 ? -0.533 -26.781 -10.406 1 97.75 105 ALA A CA 1
ATOM 844 C C . ALA A 1 105 ? 0.388 -25.594 -10.125 1 97.75 105 ALA A C 1
ATOM 846 O O . ALA A 1 105 ? -0.046 -24.453 -10.164 1 97.75 105 ALA A O 1
ATOM 847 N N . THR A 1 106 ? 1.627 -25.953 -9.805 1 98.69 106 THR A N 1
ATOM 848 C CA . THR A 1 106 ? 2.693 -24.953 -9.711 1 98.69 106 THR A CA 1
ATOM 849 C C . THR A 1 106 ? 3.742 -25.188 -10.797 1 98.69 106 THR A C 1
ATOM 851 O O . THR A 1 106 ? 3.977 -26.328 -11.203 1 98.69 106 THR A O 1
ATOM 854 N N . HIS A 1 107 ? 4.34 -24.109 -11.266 1 98.62 107 HIS A N 1
ATOM 855 C CA . HIS A 1 107 ? 5.316 -24.188 -12.344 1 98.62 107 HIS A CA 1
ATOM 856 C C . HIS A 1 107 ? 6.512 -23.281 -12.078 1 98.62 107 HIS A C 1
ATOM 858 O O . HIS A 1 107 ? 6.348 -22.156 -11.586 1 98.62 107 HIS A O 1
ATOM 864 N N . TRP A 1 108 ? 7.648 -23.797 -12.305 1 98.81 108 TRP A N 1
ATOM 865 C CA . TRP A 1 108 ? 8.836 -22.953 -12.469 1 98.81 108 TRP A CA 1
ATOM 866 C C . TRP A 1 108 ? 9.086 -22.656 -13.938 1 98.81 108 TRP A C 1
ATOM 868 O O . TRP A 1 108 ? 9.438 -23.547 -14.711 1 98.81 108 TRP A O 1
ATOM 878 N N . LEU A 1 109 ? 8.891 -21.406 -14.297 1 98.81 109 LEU A N 1
ATOM 879 C CA . LEU A 1 109 ? 8.961 -21.016 -15.703 1 98.81 109 LEU A CA 1
ATOM 880 C C . LEU A 1 109 ? 10.023 -19.953 -15.922 1 98.81 109 LEU A C 1
ATOM 882 O O . LEU A 1 109 ? 10.203 -19.078 -15.07 1 98.81 109 LEU A O 1
ATOM 886 N N . THR A 1 110 ? 10.68 -20 -17.094 1 98.81 110 THR A N 1
ATOM 887 C CA . THR A 1 110 ? 11.586 -18.922 -17.469 1 98.81 110 THR A CA 1
ATOM 888 C C . THR A 1 110 ? 10.805 -17.688 -17.891 1 98.81 110 THR A C 1
ATOM 890 O O . THR A 1 110 ? 9.602 -17.766 -18.172 1 98.81 110 THR A O 1
ATOM 893 N N . HIS A 1 111 ? 11.555 -16.594 -17.859 1 98.75 111 HIS A N 1
ATOM 894 C CA . HIS A 1 111 ? 10.945 -15.367 -18.359 1 98.75 111 HIS A CA 1
ATOM 895 C C . HIS A 1 111 ? 10.383 -15.562 -19.766 1 98.75 111 HIS A C 1
ATOM 897 O O . HIS A 1 111 ? 9.25 -15.156 -20.047 1 98.75 111 HIS A O 1
ATOM 903 N N . THR A 1 112 ? 11.125 -16.203 -20.609 1 98.75 112 THR A N 1
ATOM 904 C CA . THR A 1 112 ? 10.711 -16.438 -21.984 1 98.75 112 THR A CA 1
ATOM 905 C C . THR A 1 112 ? 9.445 -17.297 -22.047 1 98.75 112 THR A C 1
ATOM 907 O O . THR A 1 112 ? 8.539 -17.016 -22.828 1 98.75 112 THR A O 1
ATOM 910 N N . GLU A 1 113 ? 9.383 -18.297 -21.25 1 98.81 113 GLU A N 1
ATOM 911 C CA . GLU A 1 113 ? 8.203 -19.156 -21.203 1 98.81 113 GLU A CA 1
ATOM 912 C C . GLU A 1 113 ? 6.98 -18.375 -20.719 1 98.81 113 GLU A C 1
ATOM 914 O O . GLU A 1 113 ? 5.863 -18.609 -21.188 1 98.81 113 GLU A O 1
ATOM 919 N N . ILE A 1 114 ? 7.16 -17.469 -19.781 1 98.75 114 ILE A N 1
ATOM 920 C CA . ILE A 1 114 ? 6.07 -16.672 -19.25 1 98.75 114 ILE A CA 1
ATOM 921 C C . ILE A 1 114 ? 5.566 -15.703 -20.312 1 98.75 114 ILE A C 1
ATOM 923 O O . ILE A 1 114 ? 4.359 -15.555 -20.516 1 98.75 114 ILE A O 1
ATOM 927 N N . VAL A 1 115 ? 6.504 -15.07 -21.031 1 98.56 115 VAL A N 1
ATOM 928 C CA . VAL A 1 115 ? 6.141 -14.156 -22.109 1 98.56 115 VAL A CA 1
ATOM 929 C C . VAL A 1 115 ? 5.328 -14.898 -23.156 1 98.56 115 VAL A C 1
ATOM 931 O O . VAL A 1 115 ? 4.352 -14.359 -23.688 1 98.56 115 VAL A O 1
ATOM 934 N N . ALA A 1 116 ? 5.695 -16.109 -23.453 1 98.31 116 ALA A N 1
ATOM 935 C CA . ALA A 1 116 ? 5.012 -16.938 -24.453 1 98.31 116 ALA A CA 1
ATOM 936 C C . ALA A 1 116 ? 3.586 -17.266 -24 1 98.31 116 ALA A C 1
ATOM 938 O O . ALA A 1 116 ? 2.756 -17.672 -24.812 1 98.31 116 ALA A O 1
ATOM 939 N N . ARG A 1 117 ? 3.301 -17.078 -22.734 1 97 117 ARG A N 1
ATOM 940 C CA . ARG A 1 117 ? 1.986 -17.375 -22.172 1 97 117 ARG A CA 1
ATOM 941 C C . ARG A 1 117 ? 1.264 -16.078 -21.781 1 97 117 ARG A C 1
ATOM 943 O O . ARG A 1 117 ? 0.42 -16.094 -20.875 1 97 117 ARG A O 1
ATOM 950 N N . LYS A 1 118 ? 1.624 -15.023 -22.344 1 96.31 118 LYS A N 1
ATOM 951 C CA . LYS A 1 118 ? 1.129 -13.703 -21.969 1 96.31 118 LYS A CA 1
ATOM 952 C C . LYS A 1 118 ? -0.396 -13.656 -22 1 96.31 118 LYS A C 1
ATOM 954 O O . LYS A 1 118 ? -1.024 -13.047 -21.125 1 96.31 118 LYS A O 1
ATOM 959 N N . ASP A 1 119 ? -1.025 -14.367 -22.938 1 95.12 119 ASP A N 1
ATOM 960 C CA . ASP A 1 119 ? -2.473 -14.328 -23.125 1 95.12 119 ASP A CA 1
ATOM 961 C C . ASP A 1 119 ? -3.186 -15.188 -22.094 1 95.12 119 ASP A C 1
ATOM 963 O O . ASP A 1 119 ? -4.406 -15.117 -21.953 1 95.12 119 ASP A O 1
ATOM 967 N N . ARG A 1 120 ? -2.416 -15.922 -21.312 1 97 120 ARG A N 1
ATOM 968 C CA . ARG A 1 120 ? -3.002 -16.797 -20.312 1 97 120 ARG A CA 1
ATOM 969 C C . ARG A 1 120 ? -2.631 -16.344 -18.891 1 97 120 ARG A C 1
ATOM 971 O O . ARG A 1 120 ? -2.885 -17.047 -17.922 1 97 120 ARG A O 1
ATOM 978 N N . LEU A 1 121 ? -1.998 -15.211 -18.844 1 97.75 121 LEU A N 1
ATOM 979 C CA . LEU A 1 121 ? -1.688 -14.68 -17.516 1 97.75 121 LEU A CA 1
ATOM 980 C C . LEU A 1 121 ? -2.938 -14.109 -16.844 1 97.75 121 LEU A C 1
ATOM 982 O O . LEU A 1 121 ? -3.793 -13.531 -17.516 1 97.75 121 LEU A O 1
ATOM 986 N N . ARG A 1 122 ? -3.045 -14.305 -15.523 1 96.81 122 ARG A N 1
ATOM 987 C CA . ARG A 1 122 ? -4.172 -13.82 -14.734 1 96.81 122 ARG A CA 1
ATOM 988 C C . ARG A 1 122 ? -4.387 -12.328 -14.945 1 96.81 122 ARG A C 1
ATOM 990 O O . ARG A 1 122 ? -5.52 -11.844 -14.93 1 96.81 122 ARG A O 1
ATOM 997 N N . SER A 1 123 ? -3.312 -11.578 -15.078 1 95.62 123 SER A N 1
ATOM 998 C CA . SER A 1 123 ? -3.285 -10.148 -15.359 1 95.62 123 SER A CA 1
ATOM 999 C C . SER A 1 123 ? -1.937 -9.719 -15.93 1 95.62 123 SER A C 1
ATOM 1001 O O . SER A 1 123 ? -0.953 -10.453 -15.828 1 95.62 123 SER A O 1
ATOM 1003 N N . PRO A 1 124 ? -1.921 -8.539 -16.578 1 96.38 124 PRO A N 1
ATOM 1004 C CA . PRO A 1 124 ? -0.628 -8.047 -17.047 1 96.38 124 PRO A CA 1
ATOM 1005 C C . PRO A 1 124 ? 0.368 -7.812 -15.914 1 96.38 124 PRO A C 1
ATOM 1007 O O . PRO A 1 124 ? 1.576 -7.738 -16.156 1 96.38 124 PRO A O 1
ATOM 1010 N N . LEU A 1 125 ? -0.094 -7.719 -14.695 1 97.62 125 LEU A N 1
ATOM 1011 C CA . LEU A 1 125 ? 0.757 -7.387 -13.562 1 97.62 125 LEU A CA 1
ATOM 1012 C C . LEU A 1 125 ? 1.735 -8.523 -13.266 1 97.62 125 LEU A C 1
ATOM 1014 O O . LEU A 1 125 ? 2.787 -8.297 -12.664 1 97.62 125 LEU A O 1
ATOM 1018 N N . VAL A 1 126 ? 1.37 -9.75 -13.672 1 98.25 126 VAL A N 1
ATOM 1019 C CA . VAL A 1 126 ? 2.268 -10.883 -13.461 1 98.25 126 VAL A CA 1
ATOM 1020 C C . VAL A 1 126 ? 3.605 -10.617 -14.148 1 98.25 126 VAL A C 1
ATOM 1022 O O . VAL A 1 126 ? 4.652 -10.617 -13.5 1 98.25 126 VAL A O 1
ATOM 1025 N N . LEU A 1 127 ? 3.498 -10.344 -15.422 1 98.25 127 LEU A N 1
ATOM 1026 C CA . LEU A 1 127 ? 4.719 -10.117 -16.188 1 98.25 127 LEU A CA 1
ATOM 1027 C C . LEU A 1 127 ? 5.367 -8.797 -15.797 1 98.25 127 LEU A C 1
ATOM 1029 O O . LEU A 1 127 ? 6.594 -8.703 -15.711 1 98.25 127 LEU A O 1
ATOM 1033 N N . ILE A 1 128 ? 4.602 -7.742 -15.562 1 98.19 128 ILE A N 1
ATOM 1034 C CA . ILE A 1 128 ? 5.129 -6.449 -15.148 1 98.19 128 ILE A CA 1
ATOM 1035 C C . ILE A 1 128 ? 5.957 -6.609 -13.875 1 98.19 128 ILE A C 1
ATOM 1037 O O . ILE A 1 128 ? 7.074 -6.094 -13.789 1 98.19 128 ILE A O 1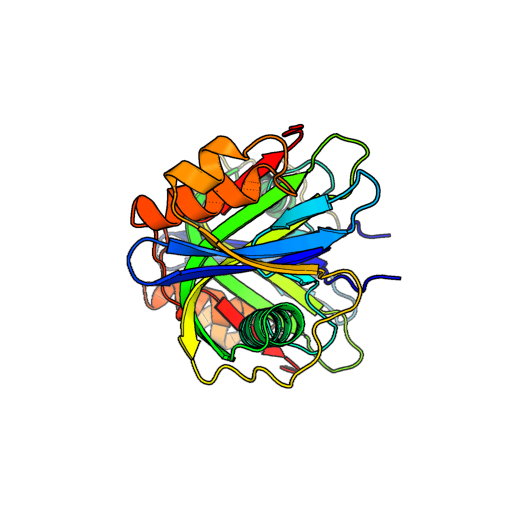
ATOM 1041 N N . GLY A 1 129 ? 5.414 -7.336 -12.891 1 98.38 129 GLY A N 1
ATOM 1042 C CA . GLY A 1 129 ? 6.141 -7.562 -11.648 1 98.38 129 GLY A CA 1
ATOM 1043 C C . GLY A 1 129 ? 7.457 -8.289 -11.852 1 98.38 129 GLY A C 1
ATOM 1044 O O . GLY A 1 129 ? 8.477 -7.906 -11.273 1 98.38 129 GLY A O 1
ATOM 1045 N N . ILE A 1 130 ? 7.395 -9.289 -12.648 1 98.69 130 ILE A N 1
ATOM 1046 C CA . ILE A 1 130 ? 8.594 -10.07 -12.93 1 98.69 130 ILE A CA 1
ATOM 1047 C C . ILE A 1 130 ? 9.625 -9.195 -13.633 1 98.69 130 ILE A C 1
ATOM 1049 O O . ILE A 1 130 ? 10.812 -9.219 -13.297 1 98.69 130 ILE A O 1
ATOM 1053 N N . ASP A 1 131 ? 9.195 -8.406 -14.617 1 98.75 131 ASP A N 1
ATOM 1054 C CA . ASP A 1 131 ? 10.086 -7.512 -15.352 1 98.75 131 ASP A CA 1
ATOM 1055 C C . ASP A 1 131 ? 10.711 -6.477 -14.414 1 98.75 131 ASP A C 1
ATOM 1057 O O . ASP A 1 131 ? 11.898 -6.148 -14.547 1 98.75 131 ASP A O 1
ATOM 1061 N N . GLU A 1 132 ? 9.945 -5.965 -13.539 1 98.56 132 GLU A N 1
ATOM 1062 C CA . GLU A 1 132 ? 10.469 -5.012 -12.562 1 98.56 132 GLU A CA 1
ATOM 1063 C C . GLU A 1 132 ? 11.531 -5.652 -11.68 1 98.56 132 GLU A C 1
ATOM 1065 O O . GLU A 1 132 ? 12.578 -5.051 -11.422 1 98.56 132 GLU A O 1
ATOM 1070 N N . PHE A 1 133 ? 11.242 -6.836 -11.219 1 98.75 133 PHE A N 1
ATOM 1071 C CA . PHE A 1 133 ? 12.227 -7.586 -10.445 1 98.75 133 PHE A CA 1
ATOM 1072 C C . PHE A 1 133 ? 13.516 -7.766 -11.234 1 98.75 133 PHE A C 1
ATOM 1074 O O . PHE A 1 133 ? 14.609 -7.516 -10.719 1 98.75 133 PHE A O 1
ATOM 1081 N N . LEU A 1 134 ? 13.383 -8.148 -12.461 1 98.62 134 LEU A N 1
ATOM 1082 C CA . LEU A 1 134 ? 14.531 -8.406 -13.32 1 98.62 134 LEU A CA 1
ATOM 1083 C C . LEU A 1 134 ? 15.297 -7.125 -13.617 1 98.62 134 LEU A C 1
ATOM 1085 O O . LEU A 1 134 ? 16.5 -7.16 -13.859 1 98.62 134 LEU A O 1
ATOM 1089 N N . SER A 1 135 ? 14.625 -6.012 -13.609 1 98.06 135 SER A N 1
ATOM 1090 C CA . SER A 1 135 ? 15.273 -4.727 -13.867 1 98.06 135 SER A CA 1
ATOM 1091 C C . SER A 1 135 ? 16.062 -4.254 -12.648 1 98.06 135 SER A C 1
ATOM 1093 O O . SER A 1 135 ? 16.75 -3.24 -12.711 1 98.06 135 SER A O 1
ATOM 1095 N N . GLY A 1 136 ? 15.914 -4.938 -11.531 1 97.75 136 GLY A N 1
ATOM 1096 C CA . GLY A 1 136 ? 16.75 -4.645 -10.367 1 97.75 136 GLY A CA 1
ATOM 1097 C C . GLY A 1 136 ? 16 -3.914 -9.266 1 97.75 136 GLY A C 1
ATOM 1098 O O . GLY A 1 136 ? 16.594 -3.518 -8.266 1 97.75 136 GLY A O 1
ATOM 1099 N N . LYS A 1 137 ? 14.703 -3.721 -9.406 1 97.56 137 LYS A N 1
ATOM 1100 C CA . LYS A 1 137 ? 13.93 -3.066 -8.359 1 97.56 137 LYS A CA 1
ATOM 1101 C C . LYS A 1 137 ? 13.906 -3.904 -7.082 1 97.56 137 LYS A C 1
ATOM 1103 O O . LYS A 1 137 ? 13.43 -5.039 -7.086 1 97.56 137 LYS A O 1
ATOM 1108 N N . ARG A 1 138 ? 14.453 -3.309 -6.066 1 97.69 138 ARG A N 1
ATOM 1109 C CA . ARG A 1 138 ? 14.531 -3.908 -4.738 1 97.69 138 ARG A CA 1
ATOM 1110 C C . ARG A 1 138 ? 14.484 -2.84 -3.652 1 97.69 138 ARG A C 1
ATOM 1112 O O . ARG A 1 138 ? 15.406 -2.029 -3.533 1 97.69 138 ARG A O 1
ATOM 1119 N N . HIS A 1 139 ? 13.523 -2.809 -2.941 1 98.12 139 HIS A N 1
ATOM 1120 C CA . HIS A 1 139 ? 13.414 -1.92 -1.79 1 98.12 139 HIS A CA 1
ATOM 1121 C C . HIS A 1 139 ? 13.367 -2.711 -0.486 1 98.12 139 HIS A C 1
ATOM 1123 O O . HIS A 1 139 ? 12.859 -3.832 -0.452 1 98.12 139 HIS A O 1
ATOM 1129 N N . PRO A 1 140 ? 13.906 -2.17 0.546 1 98.12 140 PRO A N 1
ATOM 1130 C CA . PRO A 1 140 ? 13.984 -2.926 1.799 1 98.12 140 PRO A CA 1
ATOM 1131 C C . PRO A 1 140 ? 12.617 -3.223 2.398 1 98.12 140 PRO A C 1
ATOM 1133 O O . PRO A 1 140 ? 11.688 -2.418 2.264 1 98.12 140 PRO A O 1
ATOM 1136 N N . LEU A 1 141 ? 12.5 -4.328 3.117 1 98.25 141 LEU A N 1
ATOM 1137 C CA . LEU A 1 141 ? 11.25 -4.711 3.771 1 98.25 141 LEU A CA 1
ATOM 1138 C C . LEU A 1 141 ? 10.852 -3.68 4.82 1 98.25 141 LEU A C 1
ATOM 1140 O O . LEU A 1 141 ? 9.68 -3.592 5.191 1 98.25 141 LEU A O 1
ATOM 1144 N N . THR A 1 142 ? 11.844 -2.881 5.27 1 97.19 142 THR A N 1
ATOM 1145 C CA . THR A 1 142 ? 11.578 -1.882 6.301 1 97.19 142 THR A CA 1
ATOM 1146 C C . THR A 1 142 ? 10.703 -0.758 5.754 1 97.19 142 THR A C 1
ATOM 1148 O O . THR A 1 142 ? 10.203 0.073 6.516 1 97.19 142 THR A O 1
ATOM 1151 N N . LEU A 1 143 ? 10.531 -0.738 4.434 1 97.88 143 LEU A N 1
ATOM 1152 C CA . LEU A 1 143 ? 9.578 0.171 3.799 1 97.88 143 LEU A CA 1
ATOM 1153 C C . LEU A 1 143 ? 8.164 -0.066 4.32 1 97.88 143 LEU A C 1
ATOM 1155 O O . LEU A 1 143 ? 7.379 0.875 4.445 1 97.88 143 LEU A O 1
ATOM 1159 N N . ILE A 1 144 ? 7.84 -1.346 4.574 1 98.12 144 ILE A N 1
ATOM 1160 C CA . ILE A 1 144 ? 6.523 -1.748 5.055 1 98.12 144 ILE A CA 1
ATOM 1161 C C . ILE A 1 144 ? 6.543 -1.848 6.578 1 98.12 144 ILE A C 1
ATOM 1163 O O . ILE A 1 144 ? 7.43 -2.482 7.156 1 98.12 144 ILE A O 1
ATOM 1167 N N . GLU A 1 145 ? 5.621 -1.227 7.148 1 98 145 GLU A N 1
ATOM 1168 C CA . GLU A 1 145 ? 5.492 -1.276 8.602 1 98 145 GLU A CA 1
ATOM 1169 C C . GLU A 1 145 ? 4.078 -1.661 9.016 1 98 145 GLU A C 1
ATOM 1171 O O . GLU A 1 145 ? 3.107 -1.31 8.344 1 98 145 GLU A O 1
ATOM 1176 N N . SER A 1 146 ? 4.008 -2.363 10.086 1 97.88 146 SER A N 1
ATOM 1177 C CA . SER A 1 146 ? 2.703 -2.746 10.617 1 97.88 146 SER A CA 1
ATOM 1178 C C . SER A 1 146 ? 2.559 -2.326 12.078 1 97.88 146 SER A C 1
ATOM 1180 O O . SER A 1 146 ? 3.396 -2.668 12.914 1 97.88 146 SER A O 1
ATOM 1182 N N . PHE A 1 147 ? 1.545 -1.558 12.32 1 97.06 147 PHE A N 1
ATOM 1183 C CA . PHE A 1 147 ? 1.163 -1.126 13.656 1 97.06 147 PHE A CA 1
ATOM 1184 C C . PHE A 1 147 ? -0.233 -1.625 14.008 1 97.06 147 PHE A C 1
ATOM 1186 O O . PHE A 1 147 ? -1.196 -0.855 13.992 1 97.06 147 PHE A O 1
ATOM 1193 N N . LEU A 1 148 ? -0.349 -2.883 14.328 1 95.44 148 LEU A N 1
ATOM 1194 C CA . LEU A 1 148 ? -1.625 -3.475 14.719 1 95.44 148 LEU A CA 1
ATOM 1195 C C . LEU A 1 148 ? -1.818 -3.404 16.234 1 95.44 148 LEU A C 1
ATOM 1197 O O . LEU A 1 148 ? -0.933 -3.799 16.984 1 95.44 148 LEU A O 1
ATOM 1201 N N . ASP A 1 149 ? -2.977 -2.898 16.625 1 94 149 ASP A N 1
ATOM 1202 C CA . ASP A 1 149 ? -3.355 -2.729 18.016 1 94 149 ASP A CA 1
ATOM 1203 C C . ASP A 1 149 ? -2.461 -1.702 18.719 1 94 149 ASP A C 1
ATOM 1205 O O . ASP A 1 149 ? -2.008 -1.925 19.844 1 94 149 ASP A O 1
ATOM 1209 N N . LEU A 1 150 ? -2.016 -0.758 17.938 1 85.75 150 LEU A N 1
ATOM 1210 C CA . LEU A 1 150 ? -1.294 0.391 18.469 1 85.75 150 LEU A CA 1
ATOM 1211 C C . LEU A 1 150 ? -2.26 1.504 18.875 1 85.75 150 LEU A C 1
ATOM 1213 O O . LEU A 1 150 ? -2.727 2.26 18.016 1 85.75 150 LEU A O 1
ATOM 1217 N N . ASP A 1 151 ? -2.678 1.408 20.156 1 75.75 151 ASP A N 1
ATOM 1218 C CA . ASP A 1 151 ? -3.646 2.342 20.734 1 75.75 151 ASP A CA 1
ATOM 1219 C C . ASP A 1 151 ? -2.947 3.555 21.344 1 75.75 151 ASP A C 1
ATOM 1221 O O . ASP A 1 151 ? -1.8 3.459 21.781 1 75.75 151 ASP A O 1
ATOM 1225 N N . THR A 1 152 ? -3.094 4.754 20.906 1 61.34 152 THR A N 1
ATOM 1226 C CA . THR A 1 152 ? -2.553 5.859 21.688 1 61.34 152 THR A CA 1
ATOM 1227 C C . THR A 1 152 ? -3.346 6.047 22.969 1 61.34 152 THR A C 1
ATOM 1229 O O . THR A 1 152 ? -4.52 5.672 23.047 1 61.34 152 THR A O 1
ATOM 1232 N N . MET B 1 1 ? -18.047 -11.961 1.84 1 83.38 1 MET B N 1
ATOM 1233 C CA . MET B 1 1 ? -17.547 -10.711 1.28 1 83.38 1 MET B CA 1
ATOM 1234 C C . MET B 1 1 ? -16.078 -10.492 1.638 1 83.38 1 MET B C 1
ATOM 1236 O O . MET B 1 1 ? -15.641 -10.891 2.719 1 83.38 1 MET B O 1
ATOM 1240 N N . VAL B 1 2 ? -15.188 -10.094 0.725 1 93.25 2 VAL B N 1
ATOM 1241 C CA . VAL B 1 2 ? -13.75 -9.914 0.941 1 93.25 2 VAL B CA 1
ATOM 1242 C C . VAL B 1 2 ? -13.516 -8.695 1.826 1 93.25 2 VAL B C 1
ATOM 1244 O O . VAL B 1 2 ? -14.078 -7.621 1.586 1 93.25 2 VAL B O 1
ATOM 1247 N N . TRP B 1 3 ? -12.867 -8.93 2.924 1 96.5 3 TRP B N 1
ATOM 1248 C CA . TRP B 1 3 ? -12.5 -7.836 3.818 1 96.5 3 TRP B CA 1
ATOM 1249 C C . TRP B 1 3 ? -11.523 -6.883 3.141 1 96.5 3 TRP B C 1
ATOM 1251 O O . TRP B 1 3 ? -10.617 -7.32 2.422 1 96.5 3 TRP B O 1
ATOM 1261 N N . LYS B 1 4 ? -11.734 -5.621 3.342 1 97.69 4 LYS B N 1
ATOM 1262 C CA . LYS B 1 4 ? -10.852 -4.598 2.779 1 97.69 4 LYS B CA 1
ATOM 1263 C C . LYS B 1 4 ? -10.484 -3.555 3.83 1 97.69 4 LYS B C 1
ATOM 1265 O O . LYS B 1 4 ? -11.359 -3 4.496 1 97.69 4 LYS B O 1
ATOM 1270 N N . PRO B 1 5 ? -9.172 -3.227 3.914 1 98.38 5 PRO B N 1
ATOM 1271 C CA . PRO B 1 5 ? -8.797 -2.066 4.723 1 98.38 5 PRO B CA 1
ATOM 1272 C C . PRO B 1 5 ? -9.062 -0.739 4.02 1 98.38 5 PRO B C 1
ATOM 1274 O O . PRO B 1 5 ? -9.32 -0.719 2.812 1 98.38 5 PRO B O 1
ATOM 1277 N N . HIS B 1 6 ? -9.094 0.4 4.809 1 98.44 6 HIS B N 1
ATOM 1278 C CA . HIS B 1 6 ? -9 1.729 4.215 1 98.44 6 HIS B CA 1
ATOM 1279 C C . HIS B 1 6 ? -7.625 1.972 3.609 1 98.44 6 HIS B C 1
ATOM 1281 O O . HIS B 1 6 ? -6.617 1.514 4.148 1 98.44 6 HIS B O 1
ATOM 1287 N N . VAL B 1 7 ? -7.609 2.637 2.531 1 98.81 7 VAL B N 1
ATOM 1288 C CA . VAL B 1 7 ? -6.344 3.088 1.958 1 98.81 7 VAL B CA 1
ATOM 1289 C C . VAL B 1 7 ? -6.266 4.609 2.018 1 98.81 7 VAL B C 1
ATOM 1291 O O . VAL B 1 7 ? -7.164 5.305 1.536 1 98.81 7 VAL B O 1
ATOM 1294 N N . THR B 1 8 ? -5.223 5.109 2.652 1 98.81 8 THR B N 1
ATOM 1295 C CA . THR B 1 8 ? -5.043 6.547 2.82 1 98.81 8 THR B CA 1
ATOM 1296 C C . THR B 1 8 ? -3.652 6.977 2.365 1 98.81 8 THR B C 1
ATOM 1298 O O . THR B 1 8 ? -2.76 6.141 2.205 1 98.81 8 THR B O 1
ATOM 1301 N N . VAL B 1 9 ? -3.561 8.219 2.068 1 98.94 9 VAL B N 1
ATOM 1302 C CA . VAL B 1 9 ? -2.287 8.867 1.77 1 98.94 9 VAL B CA 1
ATOM 1303 C C . VAL B 1 9 ? -2.012 9.969 2.795 1 98.94 9 VAL B C 1
ATOM 1305 O O . VAL B 1 9 ? -2.943 10.562 3.34 1 98.94 9 VAL B O 1
ATOM 1308 N N . ALA B 1 10 ? -0.794 10.188 3.078 1 98.94 10 ALA B N 1
ATOM 1309 C CA . ALA B 1 10 ? -0.368 11.258 3.98 1 98.94 10 ALA B CA 1
ATOM 1310 C C . ALA B 1 10 ? 0.887 11.945 3.455 1 98.94 10 ALA B C 1
ATOM 1312 O O . ALA B 1 10 ? 1.745 11.312 2.842 1 98.94 10 ALA B O 1
ATOM 1313 N N . ALA B 1 11 ? 0.977 13.18 3.701 1 98.94 11 ALA B N 1
ATOM 1314 C CA . ALA B 1 11 ? 2.102 13.984 3.232 1 98.94 11 ALA B CA 1
ATOM 1315 C C . ALA B 1 11 ? 2.945 14.484 4.402 1 98.94 11 ALA B C 1
ATOM 1317 O O . ALA B 1 11 ? 2.414 15.047 5.363 1 98.94 11 ALA B O 1
ATOM 1318 N N . ILE B 1 12 ? 4.188 14.258 4.348 1 98.94 12 ILE B N 1
ATOM 1319 C CA . ILE B 1 12 ? 5.176 14.859 5.238 1 98.94 12 ILE B CA 1
ATOM 1320 C C . ILE B 1 12 ? 5.871 16.016 4.527 1 98.94 12 ILE B C 1
ATOM 1322 O O . ILE B 1 12 ? 6.68 15.797 3.621 1 98.94 12 ILE B O 1
ATOM 1326 N N . ILE B 1 13 ? 5.555 17.172 4.914 1 98.94 13 ILE B N 1
ATOM 1327 C CA . ILE B 1 13 ? 6.039 18.391 4.273 1 98.94 13 ILE B CA 1
ATOM 1328 C C . ILE B 1 13 ? 6.91 19.188 5.25 1 98.94 13 ILE B C 1
ATOM 1330 O O . ILE B 1 13 ? 6.426 19.641 6.289 1 98.94 13 ILE B O 1
ATOM 1334 N N . GLU B 1 14 ? 8.133 19.281 4.922 1 98.56 14 GLU B N 1
ATOM 1335 C CA . GLU B 1 14 ? 9.102 19.938 5.785 1 98.56 14 GLU B CA 1
ATOM 1336 C C . GLU B 1 14 ? 9.656 21.203 5.137 1 98.56 14 GLU B C 1
ATOM 1338 O O . GLU B 1 14 ? 9.953 21.219 3.941 1 98.56 14 GLU B O 1
ATOM 1343 N N . ASN B 1 15 ? 9.672 22.266 5.785 1 97.56 15 ASN B N 1
ATOM 1344 C CA . ASN B 1 15 ? 10.305 23.531 5.398 1 97.56 15 ASN B CA 1
ATOM 1345 C C . ASN B 1 15 ? 11.016 24.188 6.578 1 97.56 15 ASN B C 1
ATOM 1347 O O . ASN B 1 15 ? 10.391 24.531 7.578 1 97.56 15 ASN B O 1
ATOM 1351 N N . ASP B 1 16 ? 12.398 24.422 6.473 1 97.06 16 ASP B N 1
ATOM 1352 C CA . ASP B 1 16 ? 13.195 25.094 7.496 1 97.06 16 ASP B CA 1
ATOM 1353 C C . ASP B 1 16 ? 13 24.438 8.859 1 97.06 16 ASP B C 1
ATOM 1355 O O . ASP B 1 16 ? 12.695 25.109 9.844 1 97.06 16 ASP B O 1
ATOM 1359 N N . GLN B 1 17 ? 13.016 23.109 8.898 1 97 17 GLN B N 1
ATOM 1360 C CA . GLN B 1 17 ? 12.977 22.266 10.094 1 97 17 GLN B CA 1
ATOM 1361 C C . GLN B 1 17 ? 11.609 22.344 10.766 1 97 17 GLN B C 1
ATOM 1363 O O . GLN B 1 17 ? 11.469 21.984 11.938 1 97 17 GLN B O 1
ATOM 1368 N N . ARG B 1 18 ? 10.641 22.781 10.047 1 98.81 18 ARG B N 1
ATOM 1369 C CA . ARG B 1 18 ? 9.258 22.75 10.508 1 98.81 18 ARG B CA 1
ATOM 1370 C C . ARG B 1 18 ? 8.391 21.891 9.594 1 98.81 18 ARG B C 1
ATOM 1372 O O . ARG B 1 18 ? 8.664 21.766 8.398 1 98.81 18 ARG B O 1
ATOM 1379 N N . PHE B 1 19 ? 7.367 21.359 10.156 1 98.94 19 PHE B N 1
ATOM 1380 C CA . PHE B 1 19 ? 6.477 20.453 9.43 1 98.94 19 PHE B CA 1
ATOM 1381 C C . PHE B 1 19 ? 5.07 21.031 9.352 1 98.94 19 PHE B C 1
ATOM 1383 O O . PHE B 1 19 ? 4.566 21.594 10.328 1 98.94 19 PHE B O 1
ATOM 1390 N N . LEU B 1 20 ? 4.48 20.906 8.133 1 98.94 20 LEU B N 1
ATOM 1391 C CA . LEU B 1 20 ? 3.115 21.375 7.93 1 98.94 20 LEU B CA 1
ATOM 1392 C C . LEU B 1 20 ? 2.109 20.391 8.516 1 98.94 20 LEU B C 1
ATOM 1394 O O . LEU B 1 20 ? 2.066 19.234 8.109 1 98.94 20 LEU B O 1
ATOM 1398 N N . LEU B 1 21 ? 1.319 20.797 9.516 1 98.94 21 LEU B N 1
ATOM 1399 C CA . LEU B 1 21 ? 0.221 20.031 10.086 1 98.94 21 LEU B CA 1
ATOM 1400 C C . LEU B 1 21 ? -1.097 20.781 9.969 1 98.94 21 LEU B C 1
ATOM 1402 O O . LEU B 1 21 ? -1.103 22.016 9.852 1 98.94 21 LEU B O 1
ATOM 1406 N N . VAL B 1 22 ? -2.143 20.047 9.984 1 98.88 22 VAL B N 1
ATOM 1407 C CA . VAL B 1 22 ? -3.479 20.625 10.055 1 98.88 22 VAL B CA 1
ATOM 1408 C C . VAL B 1 22 ? -4.078 20.375 11.438 1 98.88 22 VAL B C 1
ATOM 1410 O O . VAL B 1 22 ? -3.791 19.359 12.07 1 98.88 22 VAL B O 1
ATOM 1413 N N . GLU B 1 23 ? -4.734 21.297 11.906 1 98.75 23 GLU B N 1
ATOM 1414 C CA . GLU B 1 23 ? -5.59 21.141 13.078 1 98.75 23 GLU B CA 1
ATOM 1415 C C . GLU B 1 23 ? -7.039 20.891 12.68 1 98.75 23 GLU B C 1
ATOM 1417 O O . GLU B 1 23 ? -7.637 21.703 11.953 1 98.75 23 GLU B O 1
ATOM 1422 N N . GLU B 1 24 ? -7.598 19.75 13.164 1 98.62 24 GLU B N 1
ATOM 1423 C CA . GLU B 1 24 ? -8.898 19.344 12.625 1 98.62 24 GLU B CA 1
ATOM 1424 C C . GLU B 1 24 ? -9.852 18.938 13.75 1 98.62 24 GLU B C 1
ATOM 1426 O O . GLU B 1 24 ? -9.414 18.5 14.812 1 98.62 24 GLU B O 1
ATOM 1431 N N . GLU B 1 25 ? -11.109 19.125 13.445 1 97.94 25 GLU B N 1
ATOM 1432 C CA . GLU B 1 25 ? -12.164 18.641 14.328 1 97.94 25 GLU B CA 1
ATOM 1433 C C . GLU B 1 25 ? -12.336 17.125 14.195 1 97.94 25 GLU B C 1
ATOM 1435 O O . GLU B 1 25 ? -12.375 16.594 13.086 1 97.94 25 GLU B O 1
ATOM 1440 N N . THR B 1 26 ? -12.32 16.453 15.344 1 95.38 26 THR B N 1
ATOM 1441 C CA . THR B 1 26 ? -12.602 15.023 15.383 1 95.38 26 THR B CA 1
ATOM 1442 C C . THR B 1 26 ? -13.695 14.719 16.406 1 95.38 26 THR B C 1
ATOM 1444 O O . THR B 1 26 ? -14.164 15.609 17.109 1 95.38 26 THR B O 1
ATOM 1447 N N . SER B 1 27 ? -14.141 13.531 16.422 1 92.06 27 SER B N 1
ATOM 1448 C CA . SER B 1 27 ? -15.125 13.117 17.406 1 92.06 27 SER B CA 1
ATOM 1449 C C . SER B 1 27 ? -14.594 13.258 18.828 1 92.06 27 SER B C 1
ATOM 1451 O O . SER B 1 27 ? -15.359 13.414 19.781 1 92.06 27 SER B O 1
ATOM 1453 N N . ASN B 1 28 ? -13.305 13.281 19.047 1 91.69 28 ASN B N 1
ATOM 1454 C CA . ASN B 1 28 ? -12.672 13.375 20.359 1 91.69 28 ASN B CA 1
ATOM 1455 C C . ASN B 1 28 ? -12.141 14.773 20.625 1 91.69 28 ASN B C 1
ATOM 1457 O O . ASN B 1 28 ? -11.375 14.984 21.578 1 91.69 28 ASN B O 1
ATOM 1461 N N . GLY B 1 29 ? -12.562 15.711 19.734 1 95.31 29 GLY B N 1
ATOM 1462 C CA . GLY B 1 29 ? -12.07 17.062 19.859 1 95.31 29 GLY B CA 1
ATOM 1463 C C . GLY B 1 29 ? -11.07 17.453 18.781 1 95.31 29 GLY B C 1
ATOM 1464 O O . GLY B 1 29 ? -10.953 16.766 17.766 1 95.31 29 GLY B O 1
ATOM 1465 N N . LEU B 1 30 ? -10.344 18.5 19.047 1 97.38 30 LEU B N 1
ATOM 1466 C CA . LEU B 1 30 ? -9.367 18.984 18.078 1 97.38 30 LEU B CA 1
ATOM 1467 C C . LEU B 1 30 ? -8.102 18.141 18.094 1 97.38 30 LEU B C 1
ATOM 1469 O O . LEU B 1 30 ? -7.621 17.75 19.156 1 97.38 30 LEU B O 1
ATOM 1473 N N . ALA B 1 31 ? -7.598 17.875 16.938 1 98.38 31 ALA B N 1
ATOM 1474 C CA . ALA B 1 31 ? -6.367 17.094 16.828 1 98.38 31 ALA B CA 1
ATOM 1475 C C . ALA B 1 31 ? -5.477 17.656 15.719 1 98.38 31 ALA B C 1
ATOM 1477 O O . ALA B 1 31 ? -5.957 18.297 14.789 1 98.38 31 ALA B O 1
ATOM 1478 N N . PHE B 1 32 ? -4.188 17.359 15.859 1 98.75 32 PHE B N 1
ATOM 1479 C CA . PHE B 1 32 ? -3.215 17.688 14.82 1 98.75 32 PHE B CA 1
ATOM 1480 C C . PHE B 1 32 ? -2.92 16.484 13.945 1 98.75 32 PHE B C 1
ATOM 1482 O O . PHE B 1 32 ? -2.797 15.359 14.445 1 98.75 32 PHE B O 1
ATOM 1489 N N . ASN B 1 33 ? -2.846 16.719 12.711 1 98.69 33 ASN B N 1
ATOM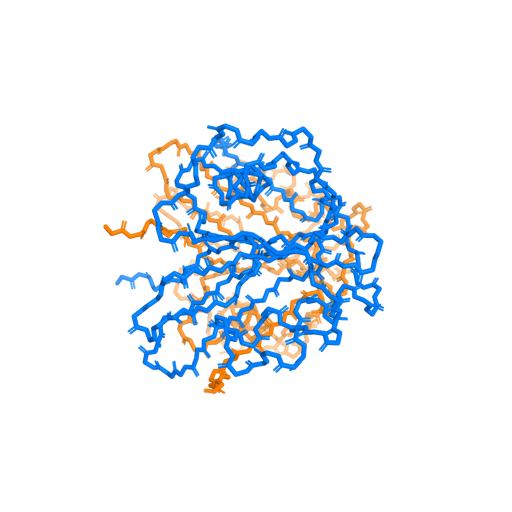 1490 C CA . ASN B 1 33 ? -2.566 15.672 11.727 1 98.69 33 ASN B CA 1
ATOM 1491 C C . ASN B 1 33 ? -1.659 16.172 10.609 1 98.69 33 ASN B C 1
ATOM 1493 O O . ASN B 1 33 ? -1.543 17.391 10.398 1 98.69 33 ASN B O 1
ATOM 1497 N N . GLN B 1 34 ? -0.964 15.32 9.961 1 98.69 34 GLN B N 1
ATOM 1498 C CA . GLN B 1 34 ? -0.456 15.648 8.633 1 98.69 34 GLN B CA 1
ATOM 1499 C C . GLN B 1 34 ? -1.594 15.773 7.621 1 98.69 34 GLN B C 1
ATOM 1501 O O . GLN B 1 34 ? -2.66 15.18 7.809 1 98.69 34 GLN B O 1
ATOM 1506 N N . PRO B 1 35 ? -1.357 16.625 6.559 1 98.88 35 PRO B N 1
ATOM 1507 C CA . PRO B 1 35 ? -2.344 16.516 5.48 1 98.88 35 PRO B CA 1
ATOM 1508 C C . PRO B 1 35 ? -2.494 15.086 4.957 1 98.88 35 PRO B C 1
ATOM 1510 O O . PRO B 1 35 ? -1.504 14.461 4.578 1 98.88 35 PRO B O 1
ATOM 1513 N N . ALA B 1 36 ? -3.682 14.602 5.008 1 98.81 36 ALA B N 1
ATOM 1514 C CA . ALA B 1 36 ? -3.928 13.203 4.68 1 98.81 36 ALA B CA 1
ATOM 1515 C C . ALA B 1 36 ? -5.387 12.969 4.301 1 98.81 36 ALA B C 1
ATOM 1517 O O . ALA B 1 36 ? -6.234 13.844 4.523 1 98.81 36 ALA B O 1
ATOM 1518 N N . GLY B 1 37 ? -5.652 11.82 3.73 1 98.44 37 GLY B N 1
ATOM 1519 C CA . GLY B 1 37 ? -7.031 11.461 3.443 1 98.44 37 GLY B CA 1
ATOM 1520 C C . GLY B 1 37 ? -7.16 10.156 2.674 1 98.44 37 GLY B C 1
ATOM 1521 O O . GLY B 1 37 ? -6.156 9.508 2.379 1 98.44 37 GLY B O 1
ATOM 1522 N N . HIS B 1 38 ? -8.383 9.82 2.41 1 98.62 38 HIS B N 1
ATOM 1523 C CA . HIS B 1 38 ? -8.688 8.555 1.745 1 98.62 38 HIS B CA 1
ATOM 1524 C C . HIS B 1 38 ? -8.391 8.633 0.251 1 98.62 38 HIS B C 1
ATOM 1526 O O . HIS B 1 38 ? -8.617 9.672 -0.376 1 98.62 38 HIS B O 1
ATOM 1532 N N . LEU B 1 39 ? -7.809 7.516 -0.283 1 98.69 39 LEU B N 1
ATOM 1533 C CA . LEU B 1 39 ? -7.816 7.324 -1.729 1 98.69 39 LEU B CA 1
ATOM 1534 C C . LEU B 1 39 ? -9.242 7.266 -2.262 1 98.69 39 LEU B C 1
ATOM 1536 O O . LEU B 1 39 ? -10.109 6.621 -1.664 1 98.69 39 LEU B O 1
ATOM 1540 N N . GLU B 1 40 ? -9.523 7.969 -3.352 1 97.88 40 GLU B N 1
ATOM 1541 C CA . GLU B 1 40 ? -10.852 7.965 -3.955 1 97.88 40 GLU B CA 1
ATOM 1542 C C . GLU B 1 40 ? -10.883 7.121 -5.227 1 97.88 40 GLU B C 1
ATOM 1544 O O . GLU B 1 40 ? -9.844 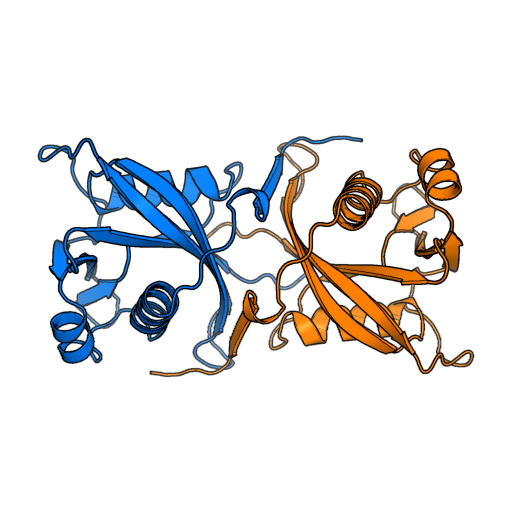6.914 -5.863 1 97.88 40 GLU B O 1
ATOM 1549 N N . LYS B 1 41 ? -12.062 6.711 -5.59 1 96.81 41 LYS B N 1
ATOM 1550 C CA . LYS B 1 41 ? -12.234 5.863 -6.766 1 96.81 41 LYS B CA 1
ATOM 1551 C C . LYS B 1 41 ? -11.734 6.566 -8.023 1 96.81 41 LYS B C 1
ATOM 1553 O O . LYS B 1 41 ? -12.086 7.719 -8.281 1 96.81 41 LYS B O 1
ATOM 1558 N N . GLY B 1 42 ? -10.844 5.906 -8.789 1 95.56 42 GLY B N 1
ATOM 1559 C CA . GLY B 1 42 ? -10.406 6.398 -10.086 1 95.56 42 GLY B CA 1
ATOM 1560 C C . GLY B 1 42 ? -9.188 7.293 -10.008 1 95.56 42 GLY B C 1
ATOM 1561 O O . GLY B 1 42 ? -8.68 7.754 -11.031 1 95.56 42 GLY B O 1
ATOM 1562 N N . GLU B 1 43 ? -8.727 7.492 -8.867 1 96.19 43 GLU B N 1
ATOM 1563 C CA . GLU B 1 43 ? -7.547 8.328 -8.68 1 96.19 43 GLU B CA 1
ATOM 1564 C C . GLU B 1 43 ? -6.312 7.477 -8.398 1 96.19 43 GLU B C 1
ATOM 1566 O O . GLU B 1 43 ? -6.426 6.324 -7.973 1 96.19 43 GLU B O 1
ATOM 1571 N N . ASP B 1 44 ? -5.145 8.023 -8.719 1 97.69 44 ASP B N 1
ATOM 1572 C CA . ASP B 1 44 ? -3.93 7.332 -8.297 1 97.69 44 ASP B CA 1
ATOM 1573 C C . ASP B 1 44 ? -3.396 7.914 -6.988 1 97.69 44 ASP B C 1
ATOM 1575 O O . ASP B 1 44 ? -3.896 8.93 -6.508 1 97.69 44 ASP B O 1
ATOM 1579 N N . LEU B 1 45 ? -2.43 7.328 -6.426 1 98.69 45 LEU B N 1
ATOM 1580 C CA . LEU B 1 45 ? -1.958 7.664 -5.086 1 98.69 45 LEU B CA 1
ATOM 1581 C C . LEU B 1 45 ? -1.287 9.031 -5.07 1 98.69 45 LEU B C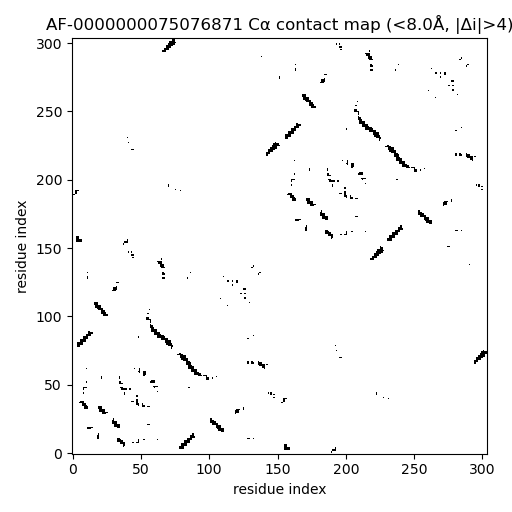 1
ATOM 1583 O O . LEU B 1 45 ? -1.442 9.797 -4.113 1 98.69 45 LEU B O 1
ATOM 1587 N N . ILE B 1 46 ? -0.559 9.352 -6.125 1 98.69 46 ILE B N 1
ATOM 1588 C CA . ILE B 1 46 ? 0.153 10.625 -6.203 1 98.69 46 ILE B CA 1
ATOM 1589 C C . ILE B 1 46 ? -0.849 11.773 -6.301 1 98.69 46 ILE B C 1
ATOM 1591 O O . ILE B 1 46 ? -0.743 12.758 -5.574 1 98.69 46 ILE B O 1
ATOM 1595 N N . ASN B 1 47 ? -1.848 11.656 -7.117 1 98.5 47 ASN B N 1
ATOM 1596 C CA . ASN B 1 47 ? -2.879 12.68 -7.234 1 98.5 47 ASN B CA 1
ATOM 1597 C C . ASN B 1 47 ? -3.709 12.789 -5.957 1 98.5 47 ASN B C 1
ATOM 1599 O O . ASN B 1 47 ? -4.148 13.875 -5.59 1 98.5 47 ASN B O 1
ATOM 1603 N N . ALA B 1 48 ? -3.947 11.664 -5.336 1 98.81 48 ALA B N 1
ATOM 1604 C CA . ALA B 1 48 ? -4.695 11.672 -4.082 1 98.81 48 ALA B CA 1
ATOM 1605 C C . ALA B 1 48 ? -3.996 12.531 -3.035 1 98.81 48 ALA B C 1
ATOM 1607 O O . ALA B 1 48 ? -4.633 13.375 -2.391 1 98.81 48 ALA B O 1
ATOM 1608 N N . VAL B 1 49 ? -2.654 12.344 -2.867 1 98.88 49 VAL B N 1
ATOM 1609 C CA . VAL B 1 49 ? -1.955 13.086 -1.82 1 98.88 49 VAL B CA 1
ATOM 1610 C C . VAL B 1 49 ? -1.872 14.562 -2.195 1 98.88 49 VAL B C 1
ATOM 1612 O O . VAL B 1 49 ? -1.964 15.43 -1.328 1 98.88 49 VAL B O 1
ATOM 1615 N N . LYS B 1 50 ? -1.716 14.859 -3.498 1 98.94 50 LYS B N 1
ATOM 1616 C CA . LYS B 1 50 ? -1.735 16.25 -3.941 1 98.94 50 LYS B CA 1
ATOM 1617 C C . LYS B 1 50 ? -3.084 16.906 -3.65 1 98.94 50 LYS B C 1
ATOM 1619 O O . LYS B 1 50 ? -3.141 18.031 -3.152 1 98.94 50 LYS B O 1
ATOM 1624 N N . ARG B 1 51 ? -4.133 16.188 -3.982 1 98.88 51 ARG B N 1
ATOM 1625 C CA . ARG B 1 51 ? -5.484 16.688 -3.752 1 98.88 51 ARG B CA 1
ATOM 1626 C C . ARG B 1 51 ? -5.727 16.953 -2.27 1 98.88 51 ARG B C 1
ATOM 1628 O O . ARG B 1 51 ? -6.203 18.031 -1.893 1 98.88 51 ARG B O 1
ATOM 1635 N N . GLU B 1 52 ? -5.383 15.969 -1.43 1 98.88 52 GLU B N 1
ATOM 1636 C CA . GLU B 1 52 ? -5.613 16.094 0.006 1 98.88 52 GLU B CA 1
ATOM 1637 C C . GLU B 1 52 ? -4.836 17.266 0.596 1 98.88 52 GLU B C 1
ATOM 1639 O O . GLU B 1 52 ? -5.352 17.984 1.452 1 98.88 52 GLU B O 1
ATOM 1644 N N . VAL B 1 53 ? -3.576 17.438 0.189 1 98.94 53 VAL B N 1
ATOM 1645 C CA . VAL B 1 53 ? -2.785 18.562 0.689 1 98.94 53 VAL B CA 1
ATOM 1646 C C . VAL B 1 53 ? -3.441 19.875 0.283 1 98.94 53 VAL B C 1
ATOM 1648 O O . VAL B 1 53 ? -3.586 20.797 1.104 1 98.94 53 VAL B O 1
ATOM 1651 N N . ASN B 1 54 ? -3.844 19.938 -0.967 1 98.94 54 ASN B N 1
ATOM 1652 C CA . ASN B 1 54 ? -4.465 21.172 -1.441 1 98.94 54 ASN B CA 1
ATOM 1653 C C . ASN B 1 54 ? -5.758 21.469 -0.688 1 98.94 54 ASN B C 1
ATOM 1655 O O . ASN B 1 54 ? -5.953 22.578 -0.207 1 98.94 54 ASN B O 1
ATOM 1659 N N . GLU B 1 55 ? -6.59 20.5 -0.561 1 98.88 55 GLU B N 1
ATOM 1660 C CA . GLU B 1 55 ? -7.895 20.656 0.076 1 98.88 55 GLU B CA 1
ATOM 1661 C C . GLU B 1 55 ? -7.746 21.078 1.538 1 98.88 55 GLU B C 1
ATOM 1663 O O . GLU B 1 55 ? -8.539 21.875 2.045 1 98.88 55 GLU B O 1
ATOM 1668 N N . GLU B 1 56 ? -6.699 20.547 2.137 1 98.88 56 GLU B N 1
ATOM 1669 C CA . GLU B 1 56 ? -6.613 20.719 3.582 1 98.88 56 GLU B CA 1
ATOM 1670 C C . GLU B 1 56 ? -5.707 21.891 3.941 1 98.88 56 GLU B C 1
ATOM 1672 O O . GLU B 1 56 ? -5.723 22.375 5.078 1 98.88 56 GLU B O 1
ATOM 1677 N N . THR B 1 57 ? -4.883 22.453 2.971 1 98.88 57 THR B N 1
ATOM 1678 C CA . THR B 1 57 ? -3.871 23.406 3.387 1 98.88 57 THR B CA 1
ATOM 1679 C C . THR B 1 57 ? -3.811 24.578 2.412 1 98.88 57 THR B C 1
ATOM 1681 O O . THR B 1 57 ? -3.174 25.594 2.695 1 98.88 57 THR B O 1
ATOM 1684 N N . ALA B 1 58 ? -4.426 24.469 1.265 1 98.81 58 ALA B N 1
ATOM 1685 C CA . ALA B 1 58 ? -4.434 25.484 0.219 1 98.81 58 ALA B CA 1
ATOM 1686 C C . ALA B 1 58 ? -3.062 25.609 -0.44 1 98.81 58 ALA B C 1
ATOM 1688 O O . ALA B 1 58 ? -2.777 26.594 -1.118 1 98.81 58 ALA B O 1
ATOM 1689 N N . TRP B 1 59 ? -2.186 24.672 -0.159 1 98.81 59 TRP B N 1
ATOM 1690 C CA . TRP B 1 59 ? -0.901 24.547 -0.841 1 98.81 59 TRP B CA 1
ATOM 1691 C C . TRP B 1 59 ? -0.99 23.547 -1.992 1 98.81 59 TRP B C 1
ATOM 1693 O O . TRP B 1 59 ? -1.797 22.625 -1.952 1 98.81 59 TRP B O 1
ATOM 1703 N N . GLN B 1 60 ? -0.161 23.734 -2.979 1 98.88 60 GLN B N 1
ATOM 1704 C CA . GLN B 1 60 ? 0.142 22.688 -3.943 1 98.88 60 GLN B CA 1
ATOM 1705 C C . GLN B 1 60 ? 1.329 21.844 -3.484 1 98.88 60 GLN B C 1
ATOM 1707 O O . GLN B 1 60 ? 2.344 22.375 -3.041 1 98.88 60 GLN B O 1
ATOM 1712 N N . PHE B 1 61 ? 1.142 20.609 -3.572 1 98.88 61 PHE B N 1
ATOM 1713 C CA . PHE B 1 61 ? 2.15 19.672 -3.07 1 98.88 61 PHE B CA 1
ATOM 1714 C C . PHE B 1 61 ? 2.873 18.984 -4.223 1 98.88 61 PHE B C 1
ATOM 1716 O O . PHE B 1 61 ? 2.246 18.578 -5.203 1 98.88 61 PHE B O 1
ATOM 1723 N N . GLU B 1 62 ? 4.156 18.938 -4.125 1 98.75 62 GLU B N 1
ATOM 1724 C CA . GLU B 1 62 ? 4.996 18.172 -5.047 1 98.75 62 GLU B CA 1
ATOM 1725 C C . GLU B 1 62 ? 5.68 17 -4.336 1 98.75 62 GLU B C 1
ATOM 1727 O O . GLU B 1 62 ? 6.762 17.172 -3.77 1 98.75 62 GLU B O 1
ATOM 1732 N N . PRO B 1 63 ? 5.043 15.805 -4.41 1 98.81 63 PRO B N 1
ATOM 1733 C CA . PRO B 1 63 ? 5.691 14.648 -3.785 1 98.81 63 PRO B CA 1
ATOM 1734 C C . PRO B 1 63 ? 7.035 14.312 -4.422 1 98.81 63 PRO B C 1
ATOM 1736 O O . PRO B 1 63 ? 7.188 14.406 -5.645 1 98.81 63 PRO B O 1
ATOM 1739 N N . GLU B 1 64 ? 7.992 13.906 -3.611 1 98.69 64 GLU B N 1
ATOM 1740 C CA . GLU B 1 64 ? 9.336 13.609 -4.098 1 98.69 64 GLU B CA 1
ATOM 1741 C C . GLU B 1 64 ? 9.758 12.188 -3.719 1 98.69 64 GLU B C 1
ATOM 1743 O O . GLU B 1 64 ? 10.508 11.547 -4.453 1 98.69 64 GLU B O 1
ATOM 1748 N N . TYR B 1 65 ? 9.312 11.711 -2.539 1 98.56 65 TYR B N 1
ATOM 1749 C CA . TYR B 1 65 ? 9.742 10.422 -2.006 1 98.56 65 TYR B CA 1
ATOM 1750 C C . TYR B 1 65 ? 8.578 9.695 -1.338 1 98.56 65 TYR B C 1
ATOM 1752 O O . TYR B 1 65 ? 7.586 10.32 -0.957 1 98.56 65 TYR B O 1
ATOM 1760 N N . ILE B 1 66 ? 8.727 8.398 -1.315 1 98.81 66 ILE B N 1
ATOM 1761 C CA . ILE B 1 66 ? 7.941 7.59 -0.392 1 98.81 66 ILE B CA 1
ATOM 1762 C C . ILE B 1 66 ? 8.719 7.375 0.902 1 98.81 66 ILE B C 1
ATOM 1764 O O . ILE B 1 66 ? 9.898 7.004 0.87 1 98.81 66 ILE B O 1
ATOM 1768 N N . VAL B 1 67 ? 8.07 7.633 1.971 1 98.75 67 VAL B N 1
ATOM 1769 C CA . VAL B 1 67 ? 8.75 7.465 3.252 1 98.75 67 VAL B CA 1
ATOM 1770 C C . VAL B 1 67 ? 8.469 6.066 3.801 1 98.75 67 VAL B C 1
ATOM 1772 O O . VAL B 1 67 ? 9.391 5.359 4.215 1 98.75 67 VAL B O 1
ATOM 1775 N N . SER B 1 68 ? 7.234 5.66 3.76 1 98.5 68 SER B N 1
ATOM 1776 C CA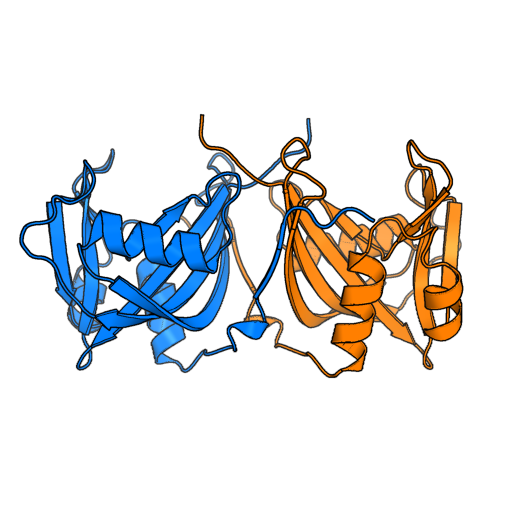 . SER B 1 68 ? 6.844 4.363 4.305 1 98.5 68 SER B CA 1
ATOM 1777 C C . SER B 1 68 ? 5.453 3.963 3.832 1 98.5 68 SER B C 1
ATOM 1779 O O . SER B 1 68 ? 4.703 4.793 3.314 1 98.5 68 SER B O 1
ATOM 1781 N N . VAL B 1 69 ? 5.172 2.738 3.865 1 98.75 69 VAL B N 1
ATOM 1782 C CA . VAL B 1 69 ? 3.854 2.127 3.746 1 98.75 69 VAL B CA 1
ATOM 1783 C C . VAL B 1 69 ? 3.469 1.468 5.07 1 98.75 69 VAL B C 1
ATOM 1785 O O . VAL B 1 69 ? 4.086 0.484 5.484 1 98.75 69 VAL B O 1
ATOM 1788 N N . GLN B 1 70 ? 2.439 2.01 5.684 1 98.62 70 GLN B N 1
ATOM 1789 C CA . GLN B 1 70 ? 2.131 1.622 7.055 1 98.62 70 GLN B CA 1
ATOM 1790 C C . GLN B 1 70 ? 0.758 0.963 7.145 1 98.62 70 GLN B C 1
ATOM 1792 O O . GLN B 1 70 ? -0.251 1.563 6.77 1 98.62 70 GLN B O 1
ATOM 1797 N N . LEU B 1 71 ? 0.714 -0.222 7.59 1 98.62 71 LEU B N 1
ATOM 1798 C CA . LEU B 1 71 ? -0.542 -0.842 8 1 98.62 71 LEU B CA 1
ATOM 1799 C C . LEU B 1 71 ? -0.823 -0.581 9.477 1 98.62 71 LEU B C 1
ATOM 1801 O O . LEU B 1 71 ? -0.02 -0.942 10.336 1 98.62 71 LEU B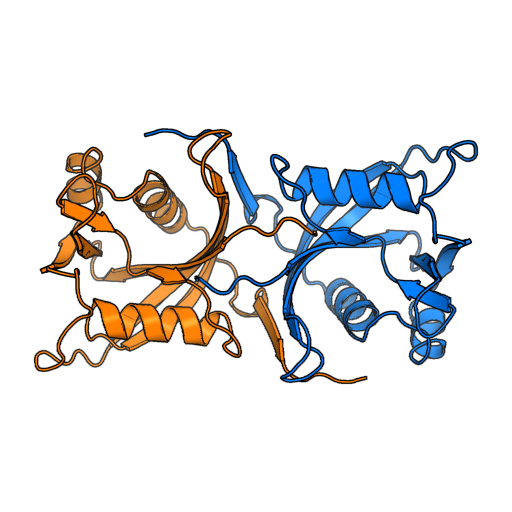 O 1
ATOM 1805 N N . TRP B 1 72 ? -2.002 0.024 9.719 1 97.75 72 TRP B N 1
ATOM 1806 C CA . TRP B 1 72 ? -2.283 0.453 11.086 1 97.75 72 TRP B CA 1
ATOM 1807 C C . TRP B 1 72 ? -3.693 0.048 11.5 1 97.75 72 TRP B C 1
ATOM 1809 O O . TRP B 1 72 ? -4.625 0.106 10.695 1 97.75 72 TRP B O 1
ATOM 1819 N N . ARG B 1 73 ? -3.85 -0.316 12.711 1 97.06 73 ARG B N 1
ATOM 1820 C CA . ARG B 1 73 ? -5.121 -0.557 13.391 1 97.06 73 ARG B CA 1
ATOM 1821 C C . ARG B 1 73 ? -5.016 -0.226 14.875 1 97.06 73 ARG B C 1
ATOM 1823 O O . ARG B 1 73 ? -4.109 -0.701 15.562 1 97.06 73 ARG B O 1
ATOM 1830 N N . ARG B 1 74 ? -5.93 0.533 15.328 1 95 74 ARG B N 1
ATOM 1831 C CA . ARG B 1 74 ? -5.895 0.983 16.719 1 95 74 ARG B CA 1
ATOM 1832 C C . ARG B 1 74 ? -6.105 -0.183 17.672 1 95 74 ARG B C 1
ATOM 1834 O O . ARG B 1 74 ? -5.348 -0.353 18.625 1 95 74 ARG B O 1
ATOM 1841 N N . ASN B 1 75 ? -7.121 -0.98 17.453 1 94.44 75 ASN B N 1
ATOM 1842 C CA . ASN B 1 75 ? -7.488 -2.16 18.234 1 94.44 75 ASN B CA 1
ATOM 1843 C C . ASN B 1 75 ? -8.266 -3.164 17.391 1 94.44 75 ASN B C 1
ATOM 1845 O O . ASN B 1 75 ? -8.641 -2.871 16.25 1 94.44 75 ASN B O 1
ATOM 1849 N N . PRO B 1 76 ? -8.531 -4.348 17.844 1 93.62 76 PRO B N 1
ATOM 1850 C CA . PRO B 1 76 ? -9.102 -5.418 17.016 1 93.62 76 PRO B CA 1
ATOM 1851 C C . PRO B 1 76 ? -10.477 -5.074 16.469 1 93.62 76 PRO B C 1
ATOM 1853 O O . PRO B 1 76 ? -10.914 -5.66 15.477 1 93.62 76 PRO B O 1
ATOM 1856 N N . THR B 1 77 ? -11.164 -4.129 17.047 1 94.31 77 THR B N 1
ATOM 1857 C CA . THR B 1 77 ? -12.508 -3.791 16.594 1 94.31 77 THR B CA 1
ATOM 1858 C C . THR B 1 77 ? -12.492 -2.539 15.719 1 94.31 77 THR B C 1
ATOM 1860 O O . THR B 1 77 ? -13.516 -2.152 15.156 1 94.31 77 THR B O 1
ATOM 1863 N N . SER B 1 78 ? -11.391 -1.927 15.562 1 95.38 78 SER B N 1
ATOM 1864 C CA . SER B 1 78 ? -11.242 -0.708 14.773 1 95.38 78 SER B CA 1
ATOM 1865 C C . SER B 1 78 ? -10.977 -1.026 13.305 1 95.38 78 SER B C 1
ATOM 1867 O O . SER B 1 78 ? -10.516 -2.121 12.977 1 95.38 78 SER B O 1
ATOM 1869 N N . PRO B 1 79 ? -11.297 -0.053 12.492 1 95.81 79 PRO B N 1
ATOM 1870 C CA . PRO B 1 79 ? -10.914 -0.247 11.094 1 95.81 79 PRO B CA 1
ATOM 1871 C C . PRO B 1 79 ? -9.398 -0.293 10.898 1 95.81 79 PRO B C 1
ATOM 1873 O O . PRO B 1 79 ? -8.648 0.271 11.703 1 95.81 79 PRO B O 1
ATOM 1876 N N . SER B 1 80 ? -8.938 -1.021 9.852 1 97.56 80 SER B N 1
ATOM 1877 C CA . SER B 1 80 ? -7.531 -1.046 9.453 1 97.56 80 SER B CA 1
ATOM 1878 C C . SER B 1 80 ? -7.254 -0.041 8.336 1 97.56 80 SER B C 1
ATOM 1880 O O . SER B 1 80 ? -8.078 0.133 7.434 1 97.56 80 SER B O 1
ATOM 1882 N N . PHE B 1 81 ? -6.086 0.562 8.398 1 98.19 81 PHE B N 1
ATOM 1883 C CA . PHE B 1 81 ? -5.668 1.549 7.41 1 98.19 81 PHE B CA 1
ATOM 1884 C C . PHE B 1 81 ? -4.336 1.154 6.777 1 98.19 81 PHE B C 1
ATOM 1886 O O . PHE B 1 81 ? -3.375 0.848 7.484 1 98.19 81 PHE B O 1
ATOM 1893 N N . LEU B 1 82 ? -4.301 1.042 5.496 1 98.81 82 LEU B N 1
ATOM 1894 C CA . LEU B 1 82 ? -3.039 1.054 4.762 1 98.81 82 LEU B CA 1
ATOM 1895 C C . LEU B 1 82 ? -2.691 2.465 4.301 1 98.81 82 LEU B C 1
ATOM 1897 O O . LEU B 1 82 ? -3.32 2.992 3.379 1 98.81 82 LEU B O 1
ATOM 1901 N N . ARG B 1 83 ? -1.72 3.029 4.938 1 98.75 83 ARG B N 1
ATOM 1902 C CA . ARG B 1 83 ? -1.359 4.438 4.801 1 98.75 83 ARG B CA 1
ATOM 1903 C C . ARG B 1 83 ? -0.049 4.598 4.035 1 98.75 83 ARG B C 1
ATOM 1905 O O . ARG B 1 83 ? 0.984 4.066 4.449 1 98.75 83 ARG B O 1
ATOM 1912 N N . ILE B 1 84 ? -0.061 5.234 2.902 1 98.94 84 ILE B N 1
ATOM 1913 C CA . ILE B 1 84 ? 1.144 5.543 2.139 1 98.94 84 ILE B CA 1
ATOM 1914 C C . ILE B 1 84 ? 1.631 6.945 2.486 1 98.94 84 ILE B C 1
ATOM 1916 O O . ILE B 1 84 ? 0.902 7.926 2.311 1 98.94 84 ILE B O 1
ATOM 1920 N N . CYS B 1 85 ? 2.859 7.078 2.945 1 98.94 85 CYS B N 1
ATOM 1921 C CA . CYS B 1 85 ? 3.424 8.352 3.387 1 98.94 85 CYS B CA 1
ATOM 1922 C C . CYS B 1 85 ? 4.363 8.922 2.334 1 98.94 85 CYS B C 1
ATOM 1924 O O . CYS B 1 85 ? 5.375 8.305 1.996 1 98.94 85 CYS B O 1
ATOM 1926 N N . PHE B 1 86 ? 4.07 10.078 1.877 1 98.94 86 PHE B N 1
ATOM 1927 C CA . PHE B 1 86 ? 4.871 10.805 0.899 1 98.94 86 PHE B CA 1
ATOM 1928 C C . PHE B 1 86 ? 5.625 11.953 1.562 1 98.94 86 PHE B C 1
ATOM 1930 O O . PHE B 1 86 ? 5.121 12.578 2.498 1 98.94 86 PHE B O 1
ATOM 1937 N N . ALA B 1 87 ? 6.781 12.25 1.071 1 98.88 87 ALA B N 1
ATOM 1938 C CA . ALA B 1 87 ? 7.492 13.469 1.442 1 98.88 87 ALA B CA 1
ATOM 1939 C C . ALA B 1 87 ? 7.766 14.336 0.219 1 98.88 87 ALA B C 1
ATOM 1941 O O . ALA B 1 87 ? 7.957 13.82 -0.886 1 98.88 87 ALA B O 1
ATOM 1942 N N . GLY B 1 88 ? 7.766 15.547 0.402 1 98.75 88 GLY B N 1
ATOM 1943 C CA . GLY B 1 88 ? 8 16.516 -0.657 1 98.75 88 GLY B CA 1
ATOM 1944 C C . GLY B 1 88 ? 7.902 17.953 -0.186 1 98.75 88 GLY B C 1
ATOM 1945 O O . GLY B 1 88 ? 8.07 18.234 1.003 1 98.75 88 GLY B O 1
ATOM 1946 N N . HIS B 1 89 ? 7.703 18.859 -1.127 1 98.56 89 HIS B N 1
ATOM 1947 C CA . HIS B 1 89 ? 7.605 20.266 -0.776 1 98.56 89 HIS B CA 1
ATOM 1948 C C . HIS B 1 89 ? 6.324 20.891 -1.324 1 98.56 89 HIS B C 1
ATOM 1950 O O . HIS B 1 89 ? 5.672 20.297 -2.195 1 98.56 89 HIS B O 1
ATOM 1956 N N . CYS B 1 90 ? 5.918 21.984 -0.757 1 98.19 90 CYS B N 1
ATOM 1957 C CA . CYS B 1 90 ? 4.723 22.688 -1.205 1 98.19 90 CYS B CA 1
ATOM 1958 C C . CYS B 1 90 ? 5.09 24.016 -1.861 1 98.19 90 CYS B C 1
ATOM 1960 O O . CYS B 1 90 ? 6.16 24.578 -1.6 1 98.19 90 CYS B O 1
ATOM 1962 N N . HIS B 1 91 ? 4.203 24.453 -2.688 1 98.19 91 HIS B N 1
ATOM 1963 C CA . HIS B 1 91 ? 4.348 25.734 -3.367 1 98.19 91 HIS B CA 1
ATOM 1964 C C . HIS B 1 91 ? 2.986 26.328 -3.707 1 98.19 91 HIS B C 1
ATOM 1966 O O . HIS B 1 91 ? 1.949 25.719 -3.447 1 98.19 91 HIS B O 1
ATOM 1972 N N . SER B 1 92 ? 2.875 27.594 -4.078 1 98.5 92 SER B N 1
ATOM 1973 C CA . SER B 1 92 ? 1.699 28.25 -4.645 1 98.5 92 SER B CA 1
ATOM 1974 C C . SER B 1 92 ? 0.55 28.281 -3.645 1 98.5 92 SER B C 1
ATOM 1976 O O . SER B 1 92 ? -0.58 27.906 -3.975 1 98.5 9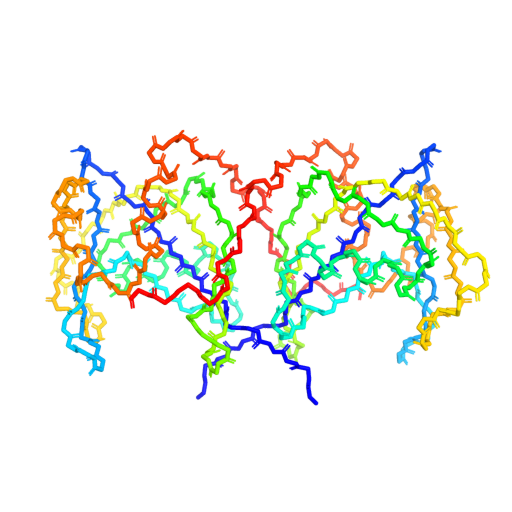2 SER B O 1
ATOM 1978 N N . PHE B 1 93 ? 0.884 28.688 -2.521 1 98.38 93 PHE B N 1
ATOM 1979 C CA . PHE B 1 93 ? -0.122 28.859 -1.481 1 98.38 93 PHE B CA 1
ATOM 1980 C C . PHE B 1 93 ? -1.193 29.844 -1.924 1 98.38 93 PHE B C 1
ATOM 1982 O O . PHE B 1 93 ? -0.881 30.906 -2.477 1 98.38 93 PHE B O 1
ATOM 1989 N N . ASP B 1 94 ? -2.455 29.469 -1.729 1 98.25 94 ASP B N 1
ATOM 1990 C CA . ASP B 1 94 ? -3.576 30.375 -1.984 1 98.25 94 ASP B CA 1
ATOM 1991 C C . ASP B 1 94 ? -4.309 30.719 -0.69 1 98.25 94 ASP B C 1
ATOM 1993 O O . ASP B 1 94 ? -5.18 29.969 -0.244 1 98.25 94 ASP B O 1
ATOM 1997 N N . PRO B 1 95 ? -4.082 31.891 -0.192 1 96.19 95 PRO B N 1
ATOM 1998 C CA . PRO B 1 95 ? -4.699 32.25 1.087 1 96.19 95 PRO B CA 1
ATOM 1999 C C . PRO B 1 95 ? -6.215 32.406 0.983 1 96.19 95 PRO B C 1
ATOM 2001 O O . PRO B 1 95 ? -6.906 32.469 2.004 1 96.19 95 PRO B O 1
ATOM 2004 N N . ASN B 1 96 ? -6.727 32.531 -0.222 1 97.81 96 ASN B N 1
ATOM 2005 C CA . ASN B 1 96 ? -8.156 32.75 -0.416 1 97.81 96 ASN B CA 1
ATOM 2006 C C . ASN B 1 96 ? -8.914 31.453 -0.623 1 97.81 96 ASN B C 1
ATOM 2008 O O . ASN B 1 96 ? -10.141 31.438 -0.682 1 97.81 96 ASN B O 1
ATOM 2012 N N . GLN B 1 97 ? -8.203 30.359 -0.657 1 98.19 97 GLN B N 1
ATOM 2013 C CA . GLN B 1 97 ? -8.859 29.078 -0.808 1 98.19 97 GLN B CA 1
ATOM 2014 C C . GLN B 1 97 ? -9.43 28.578 0.524 1 98.19 97 GLN B C 1
ATOM 2016 O O . GLN B 1 97 ? -8.695 28.469 1.509 1 98.19 97 GLN B O 1
ATOM 2021 N N . PRO B 1 98 ? -10.75 28.359 0.519 1 97.88 98 PRO B N 1
ATOM 2022 C CA . PRO B 1 98 ? -11.281 27.734 1.732 1 97.88 98 PRO B CA 1
ATOM 2023 C C . PRO B 1 98 ? -10.742 26.312 1.954 1 97.88 98 PRO B C 1
ATOM 2025 O O . PRO B 1 98 ? -10.531 25.578 0.992 1 97.88 98 PRO B O 1
ATOM 2028 N N . LEU B 1 99 ? -10.547 25.984 3.156 1 98.38 99 LEU B N 1
ATOM 2029 C CA . LEU B 1 99 ? -10.102 24.641 3.502 1 98.38 99 LEU B CA 1
ATOM 2030 C C . LEU B 1 99 ? -11.297 23.703 3.67 1 98.38 99 LEU B C 1
ATOM 2032 O O . LEU B 1 99 ? -12.438 24.156 3.797 1 98.38 99 LEU B O 1
ATOM 2036 N N . ASP B 1 100 ? -11.078 22.422 3.611 1 98.12 100 ASP B N 1
ATOM 2037 C CA . ASP B 1 100 ? -12.125 21.422 3.805 1 98.12 100 ASP B CA 1
ATOM 2038 C C . ASP B 1 100 ? -12.844 21.625 5.133 1 98.12 100 ASP B C 1
ATOM 2040 O O . ASP B 1 100 ? -12.242 22.094 6.109 1 98.12 100 ASP B O 1
ATOM 2044 N N . GLU B 1 101 ? -14.039 21.219 5.141 1 97 101 GLU B N 1
ATOM 2045 C CA . GLU B 1 101 ? -14.805 21.234 6.387 1 97 101 GLU B CA 1
ATOM 2046 C C . GLU B 1 101 ? -14.102 20.438 7.473 1 97 101 GLU B C 1
ATOM 2048 O O . GLU B 1 101 ? -13.617 19.328 7.219 1 97 101 GLU B O 1
ATOM 2053 N N . GLY B 1 102 ? -14.008 21.031 8.609 1 97.31 102 GLY B N 1
ATOM 2054 C CA . GLY B 1 102 ? -13.398 20.344 9.734 1 97.31 102 GLY B CA 1
ATOM 2055 C C . GLY B 1 102 ? -11.953 20.75 9.969 1 97.31 102 GLY B C 1
ATOM 2056 O O . GLY B 1 102 ? -11.398 20.5 11.039 1 97.31 102 GLY B O 1
ATOM 2057 N N . ILE B 1 103 ? -11.297 21.266 8.922 1 98.56 103 ILE B N 1
ATOM 2058 C CA . ILE B 1 103 ? -9.945 21.797 9.109 1 98.56 103 ILE B CA 1
ATOM 2059 C C . ILE B 1 103 ? -10.008 23.203 9.68 1 98.56 103 ILE B C 1
ATOM 2061 O O . ILE B 1 103 ? -10.523 24.125 9.031 1 98.56 103 ILE B O 1
ATOM 2065 N N . ILE B 1 104 ? -9.398 23.406 10.789 1 97.25 104 ILE B N 1
ATOM 2066 C CA . ILE B 1 104 ? -9.562 24.672 11.523 1 97.25 104 ILE B CA 1
ATOM 2067 C C . ILE B 1 104 ? -8.391 25.594 11.203 1 97.25 104 ILE B C 1
ATOM 2069 O O . ILE B 1 104 ? -8.555 26.828 11.18 1 97.25 104 ILE B O 1
ATOM 2073 N N . ALA B 1 105 ? -7.254 24.984 11.031 1 97.81 105 ALA B N 1
ATOM 2074 C CA . ALA B 1 105 ? -6.051 25.781 10.797 1 97.81 105 ALA B CA 1
ATOM 2075 C C . ALA B 1 105 ? -4.906 24.906 10.289 1 97.81 105 ALA B C 1
ATOM 2077 O O . ALA B 1 105 ? -4.965 23.672 10.383 1 97.81 105 ALA B O 1
ATOM 2078 N N . THR B 1 106 ? -3.92 25.578 9.719 1 98.69 106 THR B N 1
ATOM 2079 C CA . THR B 1 106 ? -2.654 24.938 9.375 1 98.69 106 THR B CA 1
ATOM 2080 C C . THR B 1 106 ? -1.516 25.5 10.219 1 98.69 106 THR B C 1
ATOM 2082 O O . THR B 1 106 ? -1.542 26.672 10.602 1 98.69 106 THR B O 1
ATOM 2085 N N . HIS B 1 107 ? -0.546 24.656 10.508 1 98.62 107 HIS B N 1
ATOM 2086 C CA . HIS B 1 107 ? 0.571 25.047 11.352 1 98.62 107 HIS B CA 1
ATOM 2087 C C . HIS B 1 107 ? 1.893 24.516 10.812 1 98.62 107 HIS B C 1
ATOM 2089 O O . HIS B 1 107 ? 1.961 23.375 10.336 1 98.62 107 HIS B O 1
ATOM 2095 N N . TRP B 1 108 ? 2.855 25.344 10.812 1 98.81 108 TRP B N 1
ATOM 2096 C CA . TRP B 1 108 ? 4.234 24.891 10.695 1 98.81 108 TRP B CA 1
ATOM 2097 C C . TRP B 1 108 ? 4.879 24.719 12.062 1 98.81 108 TRP B C 1
ATOM 2099 O O . TRP B 1 108 ? 5.113 25.688 12.773 1 98.81 108 TRP B O 1
ATOM 2109 N N . LEU B 1 109 ? 5.133 23.484 12.406 1 98.81 109 LEU B N 1
ATOM 2110 C CA . LEU B 1 109 ? 5.613 23.172 13.75 1 98.81 109 LEU B CA 1
ATOM 2111 C C . LEU B 1 109 ? 6.961 22.469 13.695 1 98.81 109 LEU B C 1
ATOM 2113 O O . LEU B 1 109 ? 7.207 21.656 12.797 1 98.81 109 LEU B O 1
ATOM 2117 N N . THR B 1 110 ? 7.797 22.75 14.711 1 98.81 110 THR B N 1
ATOM 2118 C CA . THR B 1 110 ? 9.039 21.984 14.852 1 98.81 110 THR B CA 1
ATOM 2119 C C . THR B 1 110 ? 8.758 20.594 15.398 1 98.81 110 THR B C 1
ATOM 2121 O O . THR B 1 110 ? 7.672 20.328 15.922 1 98.81 110 THR B O 1
ATOM 2124 N N . HIS B 1 111 ? 9.766 19.766 15.172 1 98.75 111 HIS B N 1
ATOM 2125 C CA . HIS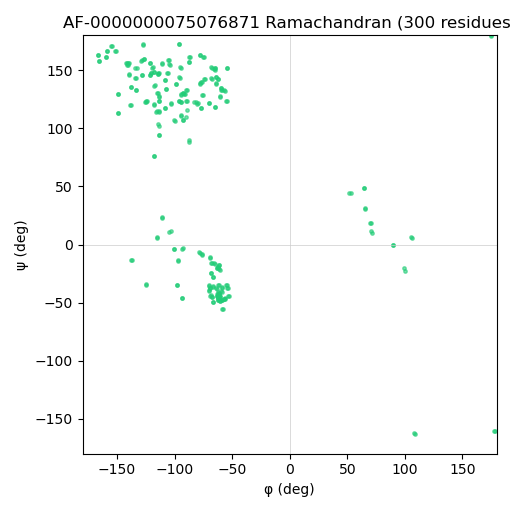 B 1 111 ? 9.664 18.438 15.75 1 98.75 111 HIS B CA 1
ATOM 2126 C C . HIS B 1 111 ? 9.375 18.5 17.25 1 98.75 111 HIS B C 1
ATOM 2128 O O . HIS B 1 111 ? 8.5 17.781 17.75 1 98.75 111 HIS B O 1
ATOM 2134 N N . THR B 1 112 ? 10.07 19.375 17.938 1 98.75 112 THR B N 1
ATOM 2135 C CA . THR B 1 112 ? 9.914 19.516 19.375 1 98.75 112 THR B CA 1
ATOM 2136 C C . THR B 1 112 ? 8.492 19.969 19.719 1 98.75 112 THR B C 1
ATOM 2138 O O . THR B 1 112 ? 7.898 19.453 20.672 1 98.75 112 THR B O 1
ATOM 2141 N N . GLU B 1 113 ? 7.977 20.875 19 1 98.81 113 GLU B N 1
ATOM 2142 C CA . GLU B 1 113 ? 6.613 21.344 19.219 1 98.81 113 GLU B CA 1
ATOM 2143 C C . GLU B 1 113 ? 5.602 20.219 18.984 1 98.81 113 GLU B C 1
ATOM 2145 O O . GLU B 1 113 ? 4.59 20.141 19.688 1 98.81 113 GLU B O 1
ATOM 2150 N N . ILE B 1 114 ? 5.828 19.391 18.016 1 98.75 114 ILE B N 1
ATOM 2151 C CA . ILE B 1 114 ? 4.93 18.297 17.688 1 98.75 114 ILE B CA 1
ATOM 2152 C C . ILE B 1 114 ? 4.973 17.25 18.812 1 98.75 114 ILE B C 1
ATOM 2154 O O . ILE B 1 114 ? 3.93 16.766 19.25 1 98.75 114 ILE B O 1
ATOM 2158 N N . VAL B 1 115 ? 6.18 16.938 19.281 1 98.56 115 VAL B N 1
ATOM 2159 C CA . VAL B 1 115 ? 6.34 15.992 20.391 1 98.56 115 VAL B CA 1
ATOM 2160 C C . VAL B 1 115 ? 5.59 16.5 21.609 1 98.56 115 VAL B C 1
ATOM 2162 O O . VAL B 1 115 ? 4.949 15.727 22.328 1 98.56 115 VAL B O 1
ATOM 2165 N N . ALA B 1 116 ? 5.641 17.781 21.875 1 98.31 116 ALA B N 1
ATOM 2166 C CA . ALA B 1 116 ? 4.977 18.406 23.016 1 98.31 116 ALA B CA 1
ATOM 2167 C C . ALA B 1 116 ? 3.459 18.297 22.906 1 98.31 116 ALA B C 1
ATOM 2169 O O . ALA B 1 116 ? 2.74 18.469 23.891 1 98.31 116 ALA B O 1
ATOM 2170 N N . ARG B 1 117 ? 2.973 18 21.703 1 97 117 ARG B N 1
ATOM 2171 C CA . ARG B 1 117 ? 1.542 17.875 21.453 1 97 117 ARG B CA 1
ATOM 2172 C C . ARG B 1 117 ? 1.158 16.422 21.172 1 97 117 ARG B C 1
ATOM 2174 O O . ARG B 1 117 ? 0.183 16.156 20.469 1 97 117 ARG B O 1
ATOM 2181 N N . LYS B 1 118 ? 1.916 15.523 21.609 1 96.25 118 LYS B N 1
ATOM 2182 C CA . LYS B 1 118 ? 1.753 14.109 21.297 1 96.25 118 LYS B CA 1
ATOM 2183 C C . LYS B 1 118 ? 0.351 13.625 21.656 1 96.25 118 LYS B C 1
ATOM 2185 O O . LYS B 1 118 ? -0.243 12.828 20.922 1 96.25 118 LYS B O 1
ATOM 2190 N N . ASP B 1 119 ? -0.243 14.148 22.734 1 95.12 119 ASP B N 1
ATOM 2191 C CA . ASP B 1 119 ? -1.542 13.695 23.234 1 95.12 119 ASP B CA 1
ATOM 2192 C C . ASP B 1 119 ? -2.678 14.273 22.391 1 95.12 119 ASP B C 1
ATOM 2194 O O . ASP B 1 119 ? -3.826 13.844 22.5 1 95.12 119 ASP B O 1
ATOM 2198 N N . ARG B 1 120 ? -2.33 15.172 21.484 1 97 120 ARG B N 1
ATOM 2199 C CA . ARG B 1 120 ? -3.346 15.812 20.656 1 97 120 ARG B CA 1
ATOM 2200 C C . ARG B 1 120 ? -3.168 15.43 19.188 1 97 120 ARG B C 1
ATOM 2202 O O . ARG B 1 120 ? -3.82 16 18.312 1 97 120 ARG B O 1
ATOM 2209 N N . LEU B 1 121 ? -2.258 14.539 18.953 1 97.75 121 LEU B N 1
ATOM 2210 C CA . LEU B 1 121 ? -2.094 14.07 17.594 1 97.75 121 LEU B CA 1
ATOM 2211 C C . LEU B 1 121 ? -3.238 13.148 17.188 1 97.75 121 LEU B C 1
ATOM 2213 O O . LEU B 1 121 ? -3.725 12.367 18 1 97.75 121 LEU B O 1
ATOM 2217 N N . ARG B 1 122 ? -3.678 13.258 15.922 1 96.88 122 ARG B N 1
ATOM 2218 C CA . ARG B 1 122 ? -4.762 12.445 15.375 1 96.88 122 ARG B CA 1
ATOM 2219 C C . ARG B 1 122 ? -4.484 10.961 15.57 1 96.88 122 ARG B C 1
ATOM 2221 O O . ARG B 1 122 ? -5.41 10.172 15.781 1 96.88 122 ARG B O 1
ATOM 2228 N N . SER B 1 123 ? -3.234 10.562 15.445 1 95.75 123 SER B N 1
ATOM 2229 C CA . SER B 1 123 ? -2.734 9.211 15.664 1 95.75 123 SER B CA 1
ATOM 2230 C C . SER B 1 123 ? -1.232 9.211 15.922 1 95.75 123 SER B C 1
ATOM 2232 O O . SER B 1 123 ? -0.548 10.195 15.633 1 95.75 123 SER B O 1
ATOM 2234 N N . PRO B 1 124 ? -0.746 8.109 16.5 1 96.44 124 PRO B N 1
ATOM 2235 C CA . PRO B 1 124 ? 0.706 8.023 16.688 1 96.44 124 PRO B CA 1
ATOM 2236 C C . PRO B 1 124 ? 1.464 8.055 15.352 1 96.44 124 PRO B C 1
ATOM 2238 O O . PRO B 1 124 ? 2.664 8.344 15.336 1 96.44 124 PRO B O 1
ATOM 2241 N N . LEU B 1 125 ? 0.804 7.797 14.266 1 97.69 125 LEU B N 1
ATOM 2242 C CA . LEU B 1 125 ? 1.453 7.691 12.961 1 97.69 125 LEU B CA 1
ATOM 2243 C C . LEU B 1 125 ? 1.977 9.047 12.508 1 97.69 125 LEU B C 1
ATOM 2245 O O . LEU B 1 125 ? 2.895 9.117 11.688 1 97.69 125 LEU B O 1
ATOM 2249 N N . VAL B 1 126 ? 1.364 10.133 13.031 1 98.31 126 VAL B N 1
ATOM 2250 C CA . VAL B 1 126 ? 1.83 11.469 12.664 1 98.31 126 VAL B CA 1
ATOM 2251 C C . VAL B 1 126 ? 3.303 11.625 13.047 1 98.31 126 VAL B C 1
ATOM 2253 O O . VAL B 1 126 ? 4.145 11.898 12.188 1 98.31 126 VAL B O 1
ATOM 2256 N N . LEU B 1 127 ? 3.551 11.375 14.305 1 98.25 127 LEU B N 1
ATOM 2257 C CA . LEU B 1 127 ? 4.918 11.531 14.789 1 98.25 127 LEU B CA 1
ATOM 2258 C C . LEU B 1 127 ? 5.824 10.445 14.227 1 98.25 127 LEU B C 1
ATOM 2260 O O . LEU B 1 127 ? 6.977 10.711 13.875 1 98.25 127 LEU B O 1
ATOM 2264 N N . ILE B 1 128 ? 5.359 9.203 14.117 1 98.25 128 ILE B N 1
ATOM 2265 C CA . ILE B 1 128 ? 6.141 8.102 13.562 1 98.25 128 ILE B CA 1
ATOM 2266 C C . ILE B 1 128 ? 6.594 8.461 12.141 1 98.25 128 ILE B C 1
ATOM 2268 O O . ILE B 1 128 ? 7.766 8.289 11.797 1 98.25 128 ILE B O 1
ATOM 2272 N N . GLY B 1 129 ? 5.664 8.969 11.328 1 98.44 129 GLY B N 1
ATOM 2273 C CA . GLY B 1 129 ? 6.012 9.352 9.969 1 98.44 129 GLY B CA 1
ATOM 2274 C C . GLY B 1 129 ? 7.074 10.438 9.914 1 98.44 129 GLY B C 1
ATOM 2275 O O . GLY B 1 129 ? 8.008 10.352 9.109 1 98.44 129 GLY B O 1
ATOM 2276 N N . ILE B 1 130 ? 6.891 11.406 10.727 1 98.75 130 ILE B N 1
ATOM 2277 C CA . ILE B 1 130 ? 7.84 12.508 10.773 1 98.75 130 ILE B CA 1
ATOM 2278 C C . ILE B 1 130 ? 9.211 11.992 11.211 1 98.75 130 ILE B C 1
ATOM 2280 O O . ILE B 1 130 ? 10.234 12.359 10.625 1 98.75 130 ILE B O 1
ATOM 2284 N N . ASP B 1 131 ? 9.25 11.148 12.234 1 98.75 131 ASP B N 1
ATOM 2285 C CA . ASP B 1 131 ? 10.5 10.578 12.727 1 98.75 131 ASP B CA 1
ATOM 2286 C C . ASP B 1 131 ? 11.18 9.734 11.648 1 98.75 131 ASP B C 1
ATOM 2288 O O . ASP B 1 131 ? 12.406 9.773 11.508 1 98.75 131 ASP B O 1
ATOM 2292 N N . GLU B 1 132 ? 10.422 8.992 10.938 1 98.62 132 GLU B N 1
ATOM 2293 C CA . GLU B 1 132 ? 10.977 8.203 9.844 1 98.62 132 GLU B CA 1
ATOM 2294 C C . GLU B 1 132 ? 11.594 9.094 8.773 1 98.62 132 GLU B C 1
ATOM 2296 O O . GLU B 1 132 ? 12.688 8.812 8.281 1 98.62 132 GLU B O 1
ATOM 2301 N N . PHE B 1 133 ? 10.891 10.133 8.43 1 98.75 133 PHE B N 1
ATOM 2302 C CA . PHE B 1 133 ? 11.422 11.109 7.488 1 98.75 133 PHE B CA 1
ATOM 2303 C C . PHE B 1 133 ? 12.742 11.68 7.988 1 98.75 133 PHE B C 1
ATOM 2305 O O . PHE B 1 133 ? 13.719 11.742 7.242 1 98.75 133 PHE B O 1
ATOM 2312 N N . LEU B 1 134 ? 12.766 12.047 9.227 1 98.62 134 LEU B N 1
ATOM 2313 C CA . LEU B 1 134 ? 13.945 12.656 9.828 1 98.62 134 LEU B CA 1
ATOM 2314 C C . LEU B 1 134 ? 15.102 11.656 9.914 1 98.62 134 LEU B C 1
ATOM 2316 O O . LEU B 1 134 ? 16.266 12.047 9.891 1 98.62 134 LEU B O 1
ATOM 2320 N N . SER B 1 135 ? 14.789 10.398 10.008 1 98.06 135 SER B N 1
ATOM 2321 C CA . SER B 1 135 ? 15.82 9.367 10.078 1 98.06 135 SER B CA 1
ATOM 2322 C C . SER B 1 135 ? 16.438 9.109 8.711 1 98.06 135 SER B C 1
ATOM 2324 O O . SER B 1 135 ? 17.391 8.344 8.586 1 98.06 135 SER B O 1
ATOM 2326 N N . GLY B 1 136 ? 15.867 9.68 7.668 1 97.75 136 GLY B N 1
ATOM 2327 C CA . GLY B 1 136 ? 16.469 9.602 6.352 1 97.75 136 GLY B CA 1
ATOM 2328 C C . GLY B 1 136 ? 15.758 8.648 5.418 1 97.75 136 GLY B C 1
ATOM 2329 O O . GLY B 1 136 ? 16.203 8.406 4.297 1 97.75 136 GLY B O 1
ATOM 2330 N N . LYS B 1 137 ? 14.625 8.094 5.816 1 97.56 137 LYS B N 1
ATOM 2331 C CA . LYS B 1 137 ? 13.867 7.207 4.938 1 97.56 137 LYS B CA 1
ATOM 2332 C C . LYS B 1 137 ? 13.336 7.961 3.721 1 97.56 137 LYS B C 1
ATOM 2334 O O . LYS B 1 137 ? 12.562 8.906 3.861 1 97.56 137 LYS B O 1
ATOM 2339 N N . ARG B 1 138 ? 13.797 7.504 2.592 1 97.69 138 ARG B N 1
ATOM 2340 C CA . ARG B 1 138 ? 13.414 8.055 1.297 1 97.69 138 ARG B CA 1
ATOM 2341 C C . ARG B 1 138 ? 13.445 6.984 0.213 1 97.69 138 ARG B C 1
ATOM 2343 O O . ARG B 1 138 ? 14.508 6.461 -0.122 1 97.69 138 ARG B O 1
ATOM 2350 N N . HIS B 1 139 ? 12.398 6.664 -0.274 1 98.12 139 HIS B N 1
ATOM 2351 C CA . HIS B 1 139 ? 12.305 5.746 -1.403 1 98.12 139 HIS B CA 1
ATOM 2352 C C . HIS B 1 139 ? 11.758 6.445 -2.641 1 98.12 139 HIS B C 1
ATOM 2354 O O . HIS B 1 139 ? 10.953 7.375 -2.529 1 98.12 139 HIS B O 1
ATOM 2360 N N . PRO B 1 140 ? 12.188 6.051 -3.781 1 98.12 140 PRO B N 1
ATOM 2361 C CA . PRO B 1 140 ? 11.781 6.758 -4.996 1 98.12 140 PRO B CA 1
ATOM 2362 C C . PRO B 1 140 ? 10.289 6.625 -5.281 1 98.12 140 PRO B C 1
ATOM 2364 O O . PRO B 1 140 ? 9.688 5.594 -4.977 1 98.12 140 PRO B O 1
ATOM 2367 N N . LEU B 1 141 ? 9.703 7.617 -5.93 1 98.31 141 LEU B N 1
ATOM 2368 C CA . LEU B 1 141 ? 8.289 7.605 -6.293 1 98.31 141 LEU B CA 1
ATOM 2369 C C . LEU B 1 141 ? 7.988 6.469 -7.266 1 98.31 141 LEU B C 1
ATOM 2371 O O . LEU B 1 141 ? 6.84 6.035 -7.383 1 98.31 141 LEU B O 1
ATOM 2375 N N . THR B 1 142 ? 9.055 5.98 -7.938 1 97.19 142 THR B N 1
ATOM 2376 C CA . THR B 1 142 ? 8.867 4.914 -8.922 1 97.19 142 THR B CA 1
ATOM 2377 C C . THR B 1 142 ? 8.492 3.604 -8.234 1 97.19 142 THR B C 1
ATOM 2379 O O . THR B 1 142 ? 8.109 2.639 -8.898 1 97.19 142 THR B O 1
ATOM 2382 N N . LEU B 1 143 ? 8.617 3.568 -6.91 1 97.88 143 LEU B N 1
ATOM 2383 C CA . LEU B 1 143 ? 8.125 2.447 -6.113 1 97.88 143 LEU B CA 1
ATOM 2384 C C . LEU B 1 143 ? 6.629 2.25 -6.312 1 97.88 143 LEU B C 1
ATOM 2386 O O . LEU B 1 143 ? 6.141 1.119 -6.293 1 97.88 143 LEU B O 1
ATOM 2390 N N . ILE B 1 144 ? 5.906 3.377 -6.445 1 98.12 144 ILE B N 1
ATOM 2391 C CA . ILE B 1 144 ? 4.457 3.369 -6.621 1 98.12 144 ILE B CA 1
ATOM 2392 C C . ILE B 1 144 ? 4.117 3.418 -8.109 1 98.12 144 ILE B C 1
ATOM 2394 O O . ILE B 1 144 ? 4.637 4.262 -8.844 1 98.12 144 ILE B O 1
ATOM 2398 N N . GLU B 1 145 ? 3.322 2.547 -8.492 1 98 145 GLU B N 1
ATOM 2399 C CA . GLU B 1 145 ? 2.875 2.51 -9.883 1 98 145 GLU B CA 1
ATOM 2400 C C . GLU B 1 145 ? 1.354 2.449 -9.969 1 98 145 GLU B C 1
ATOM 2402 O O . GLU B 1 145 ? 0.701 1.842 -9.117 1 98 145 GLU B O 1
ATOM 2407 N N . SER B 1 146 ? 0.848 3.07 -10.961 1 97.81 146 SER B N 1
ATOM 2408 C CA . SER B 1 146 ? -0.593 3.039 -11.188 1 97.81 146 SER B CA 1
ATOM 2409 C C . SER B 1 146 ? -0.919 2.551 -12.594 1 97.81 146 SER B C 1
ATOM 2411 O O . SER B 1 146 ? -0.419 3.1 -13.578 1 97.81 146 SER B O 1
ATOM 2413 N N . PHE B 1 147 ? -1.69 1.517 -12.641 1 97 147 PHE B N 1
ATOM 2414 C CA . PHE B 1 147 ? -2.205 0.953 -13.883 1 97 147 PHE B CA 1
ATOM 2415 C C . PHE B 1 147 ? -3.729 1.013 -13.914 1 97 147 PHE B C 1
ATOM 2417 O O . PHE B 1 147 ? -4.398 -0.003 -13.719 1 97 147 PHE B O 1
ATOM 2424 N N . LEU B 1 148 ? -4.266 2.16 -14.164 1 95.31 148 LEU B N 1
ATOM 2425 C CA . LEU B 1 148 ? -5.711 2.342 -14.25 1 95.31 148 LEU B CA 1
ATOM 2426 C C . LEU B 1 148 ? -6.191 2.17 -15.688 1 95.31 148 LEU B C 1
ATOM 2428 O O . LEU B 1 148 ? -5.645 2.779 -16.609 1 95.31 148 LEU B O 1
ATOM 2432 N N . ASP B 1 149 ? -7.211 1.346 -15.859 1 93.88 149 ASP B N 1
ATOM 2433 C CA . ASP B 1 149 ? -7.816 1.028 -17.141 1 93.88 149 ASP B CA 1
ATOM 2434 C C . ASP B 1 149 ? -6.828 0.286 -18.047 1 93.88 149 ASP B C 1
ATOM 2436 O O . ASP B 1 149 ? -6.707 0.596 -19.234 1 93.88 149 ASP B O 1
ATOM 2440 N N . LEU B 1 150 ? -5.984 -0.453 -17.422 1 85.25 150 LEU B N 1
ATOM 2441 C CA . LEU B 1 150 ? -5.09 -1.358 -18.125 1 85.25 150 LEU B CA 1
ATOM 2442 C C . LEU B 1 150 ? -5.754 -2.709 -18.359 1 85.25 150 LEU B C 1
ATOM 2444 O O . LEU B 1 150 ? -5.785 -3.555 -17.469 1 85.25 150 LEU B O 1
ATOM 2448 N N . ASP B 1 151 ? -6.469 -2.771 -19.531 1 74.81 151 ASP B N 1
ATOM 2449 C CA . ASP B 1 151 ? -7.23 -3.953 -19.922 1 74.81 151 ASP B CA 1
ATOM 2450 C C . ASP B 1 151 ? -6.371 -4.914 -20.75 1 74.81 151 ASP B C 1
ATOM 2452 O O . ASP B 1 151 ? -5.457 -4.488 -21.453 1 74.81 151 ASP B O 1
ATOM 2456 N N . THR B 1 152 ? -5.969 -6.051 -20.297 1 60.81 152 THR B N 1
ATOM 2457 C CA . THR B 1 152 ? -5.328 -6.945 -21.25 1 60.81 152 THR B CA 1
ATOM 2458 C C . THR B 1 152 ? -6.352 -7.512 -22.234 1 60.81 152 THR B C 1
ATOM 2460 O O . THR B 1 152 ? -7.543 -7.586 -21.922 1 60.81 152 THR B O 1
#

Organism: Methylotuvimicrobium buryatense (NCBI:txid95641)

Solvent-accessible surface area (backbone atoms only — not comparable to full-atom values): 16086 Å² total; per-residue (Å²): 131,86,66,60,46,43,44,32,28,31,42,48,36,61,59,96,75,19,33,50,30,29,34,29,65,48,99,89,39,71,24,38,32,46,34,47,44,67,48,53,90,93,59,50,70,68,57,37,39,30,48,28,30,25,40,53,64,24,27,42,51,48,76,59,24,31,46,38,39,36,37,36,19,44,37,94,88,47,72,40,35,40,34,39,32,30,27,34,47,70,46,80,69,38,91,84,50,77,54,42,89,51,51,76,44,71,43,76,37,36,66,66,57,48,60,76,38,55,91,38,37,70,46,69,60,50,59,51,50,50,50,42,45,73,71,63,45,66,37,61,53,80,40,54,42,72,40,72,54,55,63,126,134,88,66,61,47,44,44,32,29,31,43,49,37,61,58,97,75,18,33,50,30,29,33,28,65,48,99,89,41,72,24,37,33,47,35,47,43,68,48,54,90,93,57,50,71,70,58,36,38,29,49,29,29,26,41,52,64,25,27,41,51,47,77,60,24,32,45,37,38,36,36,36,17,45,38,95,88,48,73,40,33,40,35,39,31,30,28,34,46,71,47,78,68,38,91,84,50,77,54,43,89,52,52,76,46,72,43,77,37,36,68,68,58,47,60,76,39,56,93,36,36,71,45,70,60,50,58,51,50,52,52,42,45,73,73,63,45,67,35,59,56,79,40,54,42,73,40,73,56,55,65,126

Foldseek 3Di:
DDDDAFEKEFEFADDPQWTKWWWFQDPVGIAIATQMDTDDPPDFRQVRSQVSCCQAFVWGWDFFFWLDFDWDDPDPVGGIYGYTYTYGYTDDRDPPDDHDPGTDDMDTGHLVRVVVCCVRHPDVVRNVSNVSVVVPRGHGPVVGDDDPPPDD/DDDDAFEKEFEWADDPQWTKWWWFQDPVGIAIATQMDTDDPPDFRQVRSQVSCCQAFVWGWDFFFWLDFDWDDPDPVGGIYGYTYTYGYTDDRDPPDDHDPGTDDMDTGHLVRCVVCCVRHPDVVRNVSNVSVVVPRGHGPVVGDDDPPPDD

Secondary structure (DSSP, 8-state):
-----EEEEEEEEEETTEEEEEEEEETTEEEEE-SEEE--TT--HHHHHHHHHHHHHS-EEEEEEEEEEEEEESSTTSPEEEEEEEEEEEE---TTSPPPTTEEEEEEEEHHHHHTTGGGBS-HHHHHHHHHHHTT--EEGGGEEEEET---/-----EEEEEEEEEETTEEEEEEEEETTEEEEE-SEEE--TT--HHHHHHHHHHHHHS-EEEEEEEEEEEEEESSTTSPEEEEEEEEEEEE---TTSPPPTTEEEEEEEEHHHHHTTGGGBS-HHHHHHHHHHHTT--EEGGGEEEEET---

Radius of gyration: 20.47 Å; Cα contacts (8 Å, |Δi|>4): 699; chains: 2; bounding box: 38×66×48 Å

InterPro domains:
  IPR000086 NUDIX hydrolase domain [PF00293] (5-118)
  IPR000086 NUDIX hydrolase domain [PS51462] (4-134)
  IPR015797 NUDIX hydrolase-like domain superfamily [SSF55811] (2-117)
  IPR033713 Phosphatase NudJ [cd03675] (7-144)

pLDDT: mean 97.3, std 4.04, range [60.81, 98.94]

Nearest PDB structures (foldseek):
  2b0v-assembly1_A  TM=9.748E-01  e=6.278E-18  Nitrosomonas europaea
  3dku-assembly8_H  TM=9.220E-01  e=2.898E-15  Escherichia coli APEC O1
  3i7u-assembly1_B  TM=7.879E-01  e=3.082E-09  Aquifex aeolicus VF5
  5ggc-assembly1_A  TM=7.952E-01  e=5.591E-09  Mycolicibacterium smegmatis MC2 155
  5isy-assembly1_C  TM=8.169E-01  e=9.751E-08  Escherichia coli K-12

Sequence (304 aa):
MVWKPHVTVAAIIENDQRFLLVEEETSNGLAFNQPAGHLEKGEDLINAVKREVNEETAWQFEPEYIVSVQLWRRNPTSPSFLRICFAGHCHSFDPNQPLDEGIIATHWLTHTEIVARKDRLRSPLVLIGIDEFLSGKRHPLTLIESFLDLDTMVWKPHVTVAAIIENDQRFLLVEEETSNGLAFNQPAGHLEKGEDLINAVKREVNEETAWQFEPEYIVSVQLWRRNPTSPSFLRICFAGHCHSFDPNQPLDEGIIATHWLTHTEIVARKDRLRSPLVLIGIDEFLSGKRHPLTLIESFLDLDT